Protein AF-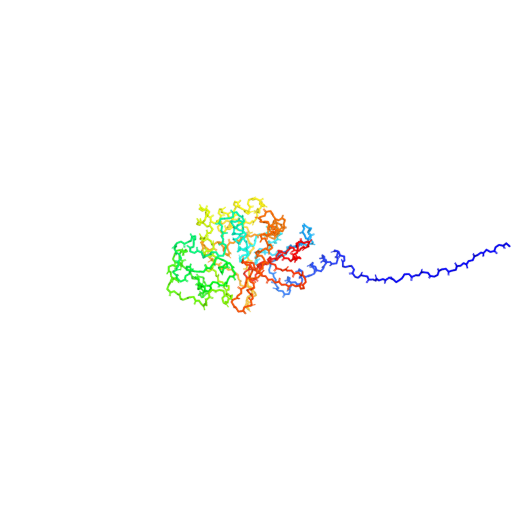A0A2A5JQJ1-F1 (afdb_monomer)

Structure (mmCIF, N/CA/C/O backbone):
data_AF-A0A2A5JQJ1-F1
#
_entry.id   AF-A0A2A5JQJ1-F1
#
loop_
_atom_site.group_PDB
_atom_site.id
_atom_site.type_symbol
_atom_site.label_atom_id
_atom_site.label_alt_id
_atom_site.label_comp_id
_atom_site.label_asym_id
_atom_site.label_entity_id
_atom_site.label_seq_id
_atom_site.pdbx_PDB_ins_code
_atom_site.Cartn_x
_atom_site.Cartn_y
_atom_site.Cartn_z
_atom_site.occupancy
_atom_site.B_iso_or_equiv
_atom_site.auth_seq_id
_atom_site.auth_comp_id
_atom_site.auth_asym_id
_atom_site.auth_atom_id
_atom_site.pdbx_PDB_model_num
ATOM 1 N N . MET A 1 1 ? 6.741 -67.280 -53.817 1.00 44.19 1 MET A N 1
ATOM 2 C CA . MET A 1 1 ? 7.723 -66.532 -52.997 1.00 44.19 1 MET A CA 1
ATOM 3 C C . MET A 1 1 ? 7.466 -65.052 -53.250 1.00 44.19 1 MET A C 1
ATOM 5 O O . MET A 1 1 ? 7.176 -64.741 -54.395 1.00 44.19 1 MET A O 1
ATOM 9 N N . VAL A 1 2 ? 7.574 -64.194 -52.223 1.00 33.41 2 VAL A N 1
ATOM 10 C CA . VAL A 1 2 ? 7.159 -62.764 -52.177 1.00 33.41 2 VAL A CA 1
ATOM 11 C C . VAL A 1 2 ? 5.648 -62.571 -51.966 1.00 33.41 2 VAL A C 1
ATOM 13 O O . VAL A 1 2 ? 4.861 -63.184 -52.669 1.00 33.41 2 VAL A O 1
ATOM 16 N N . ARG A 1 3 ? 5.138 -61.687 -51.104 1.00 37.34 3 ARG A N 1
ATOM 17 C CA . ARG A 1 3 ? 5.458 -61.184 -49.750 1.00 37.34 3 ARG A CA 1
ATOM 18 C C . ARG A 1 3 ? 4.270 -60.261 -49.414 1.00 37.34 3 ARG A C 1
ATOM 20 O O . ARG A 1 3 ? 3.803 -59.524 -50.274 1.00 37.34 3 ARG A O 1
ATOM 27 N N . THR A 1 4 ? 3.796 -60.342 -48.180 1.00 41.41 4 THR A N 1
ATOM 28 C CA . THR A 1 4 ? 2.762 -59.527 -47.527 1.00 41.41 4 THR A CA 1
ATOM 29 C C . THR A 1 4 ? 2.941 -58.017 -47.733 1.00 41.41 4 THR A C 1
ATOM 31 O O . THR A 1 4 ? 4.058 -57.523 -47.591 1.00 41.41 4 THR A O 1
ATOM 34 N N . LEU A 1 5 ? 1.845 -57.270 -47.922 1.00 32.34 5 LEU A N 1
ATOM 35 C CA . LEU A 1 5 ? 1.772 -55.869 -47.492 1.00 32.34 5 LEU A CA 1
ATOM 36 C C . LEU A 1 5 ? 0.344 -55.517 -47.041 1.00 32.34 5 LEU A C 1
ATOM 38 O O . LEU A 1 5 ? -0.556 -55.310 -47.850 1.00 32.34 5 LEU A O 1
ATOM 42 N N . VAL A 1 6 ? 0.154 -55.486 -45.723 1.00 38.88 6 VAL A N 1
ATOM 43 C CA . VAL A 1 6 ? -0.994 -54.871 -45.049 1.00 38.88 6 VAL A CA 1
ATOM 44 C C . VAL A 1 6 ? -0.662 -53.389 -44.906 1.00 38.88 6 VAL A C 1
ATOM 46 O O . VAL A 1 6 ? 0.334 -53.049 -44.271 1.00 38.88 6 VAL A O 1
ATOM 49 N N . ILE A 1 7 ? -1.464 -52.510 -45.505 1.00 37.16 7 ILE A N 1
ATOM 50 C CA . ILE A 1 7 ? -1.344 -51.062 -45.308 1.00 37.16 7 ILE A CA 1
ATOM 51 C C . ILE A 1 7 ? -2.261 -50.683 -44.145 1.00 37.16 7 ILE A C 1
ATOM 53 O O . ILE A 1 7 ? -3.481 -50.633 -44.286 1.00 37.16 7 ILE A O 1
ATOM 57 N N . LEU A 1 8 ? -1.652 -50.447 -42.984 1.00 36.47 8 LEU A N 1
ATOM 58 C CA . LEU A 1 8 ? -2.283 -49.806 -41.838 1.00 36.47 8 LEU A CA 1
ATOM 59 C C . LEU A 1 8 ? -2.238 -48.290 -42.083 1.00 36.47 8 LEU A C 1
ATOM 61 O O . LEU A 1 8 ? -1.164 -47.691 -42.062 1.00 36.47 8 LEU A O 1
ATOM 65 N N . VAL A 1 9 ? -3.386 -47.666 -42.346 1.00 38.75 9 VAL A N 1
ATOM 66 C CA . VAL A 1 9 ? -3.496 -46.203 -42.390 1.00 38.75 9 VAL A CA 1
ATOM 67 C C . VAL A 1 9 ? -3.786 -45.722 -40.974 1.00 38.75 9 VAL A C 1
ATOM 69 O O . VAL A 1 9 ? -4.908 -45.822 -40.490 1.00 38.75 9 VAL A O 1
ATOM 72 N N . ALA A 1 10 ? -2.760 -45.207 -40.308 1.00 43.16 10 ALA A N 1
ATOM 73 C CA . ALA A 1 10 ? -2.901 -44.384 -39.120 1.00 43.16 10 ALA A CA 1
ATOM 74 C C . ALA A 1 10 ? -2.257 -43.037 -39.437 1.00 43.16 10 ALA A C 1
ATOM 76 O O . ALA A 1 10 ? -1.041 -42.968 -39.587 1.00 43.16 10 ALA A O 1
ATOM 77 N N . TYR A 1 11 ? -3.055 -41.975 -39.551 1.00 40.56 11 TYR A N 1
ATOM 78 C CA . TYR A 1 11 ? -2.526 -40.622 -39.428 1.00 40.56 11 TYR A CA 1
ATOM 79 C C . TYR A 1 11 ? -3.402 -39.784 -38.505 1.00 40.56 11 TYR A C 1
ATOM 81 O O . TYR A 1 11 ? -4.580 -39.537 -38.750 1.00 40.56 11 TYR A O 1
ATOM 89 N N . LEU A 1 12 ? -2.739 -39.438 -37.405 1.00 41.56 12 LEU A N 1
ATOM 90 C CA . LEU A 1 12 ? -3.099 -38.585 -36.292 1.00 41.56 12 LEU A CA 1
ATOM 91 C C . LEU A 1 12 ? -3.881 -37.322 -36.681 1.00 41.56 12 LEU A C 1
ATOM 93 O O . LEU A 1 12 ? -3.451 -36.532 -37.520 1.00 41.56 12 LEU A O 1
ATOM 97 N N . LEU A 1 13 ? -4.951 -37.073 -35.926 1.00 44.59 13 LEU A N 1
ATOM 98 C CA . LEU A 1 13 ? -5.496 -35.741 -35.687 1.00 44.59 13 LEU A CA 1
ATOM 99 C C . LEU A 1 13 ? -4.449 -34.906 -34.930 1.00 44.59 13 LEU A C 1
ATOM 101 O O . LEU A 1 13 ? -4.237 -35.098 -33.734 1.00 44.59 13 LEU A O 1
ATOM 105 N N . LEU A 1 14 ? -3.793 -33.976 -35.624 1.00 44.28 14 LEU A N 1
ATOM 106 C CA . LEU A 1 14 ? -3.054 -32.886 -34.989 1.00 44.28 14 LEU A CA 1
ATOM 107 C C . LEU A 1 14 ? -4.069 -31.908 -34.393 1.00 44.28 14 LEU A C 1
ATOM 109 O O . LEU A 1 14 ? -4.599 -31.037 -35.080 1.00 44.28 14 LEU A O 1
ATOM 113 N N . ILE A 1 15 ? -4.345 -32.061 -33.100 1.00 51.59 15 ILE A N 1
ATOM 114 C CA . ILE A 1 15 ? -4.965 -31.005 -32.306 1.00 51.59 15 ILE A CA 1
ATOM 115 C C . ILE A 1 15 ? -3.884 -29.936 -32.132 1.00 51.59 15 ILE A C 1
ATOM 117 O O . ILE A 1 15 ? -2.972 -30.089 -31.321 1.00 51.59 15 ILE A O 1
ATOM 121 N N . ALA A 1 16 ? -3.950 -28.875 -32.934 1.00 47.56 16 ALA A N 1
ATOM 122 C CA . ALA A 1 16 ? -3.161 -27.671 -32.719 1.00 47.56 16 ALA A CA 1
ATOM 123 C C . ALA A 1 16 ? -3.669 -26.988 -31.440 1.00 47.56 16 ALA A C 1
ATOM 125 O O . ALA A 1 16 ? -4.536 -26.119 -31.477 1.00 47.56 16 ALA A O 1
ATOM 126 N N . GLY A 1 17 ? -3.169 -27.433 -30.288 1.00 46.28 17 GLY A N 1
ATOM 127 C CA . GLY A 1 17 ? -3.293 -26.675 -29.055 1.00 46.28 17 GLY A CA 1
ATOM 128 C C . GLY A 1 17 ? -2.498 -25.384 -29.216 1.00 46.28 17 GLY A C 1
ATOM 129 O O . GLY A 1 17 ? -1.294 -25.432 -29.457 1.00 46.28 17 GLY A O 1
ATOM 130 N N . CYS A 1 18 ? -3.161 -24.234 -29.110 1.00 45.34 18 CYS A N 1
ATOM 131 C CA . CYS A 1 18 ? -2.488 -22.950 -28.956 1.00 45.34 18 CYS A CA 1
ATOM 132 C C . CYS A 1 18 ? -1.755 -22.938 -27.608 1.00 45.34 18 CYS A C 1
ATOM 134 O O . CYS A 1 18 ? -2.287 -22.482 -26.600 1.00 45.34 18 CYS A O 1
ATOM 136 N N . SER A 1 19 ? -0.536 -23.466 -27.575 1.00 47.16 19 SER A N 1
ATOM 137 C CA . SER A 1 19 ? 0.410 -23.207 -26.500 1.00 47.16 19 SER A CA 1
ATOM 138 C C . SER A 1 19 ? 1.022 -21.830 -26.743 1.00 47.16 19 SER A C 1
ATOM 140 O O . SER A 1 19 ? 1.863 -21.645 -27.621 1.00 47.16 19 SER A O 1
ATOM 142 N N . TYR A 1 20 ? 0.572 -20.830 -25.985 1.00 53.97 20 TYR A N 1
ATOM 143 C CA . TYR A 1 20 ? 1.266 -19.547 -25.918 1.00 53.97 20 TYR A CA 1
ATOM 144 C C . TYR A 1 20 ? 2.667 -19.801 -25.357 1.00 53.97 20 TYR A C 1
ATOM 146 O O . TYR A 1 20 ? 2.811 -20.248 -24.221 1.00 53.97 20 TYR A O 1
ATOM 154 N N . THR A 1 21 ? 3.702 -19.576 -26.162 1.00 60.44 21 THR A N 1
ATOM 155 C CA . THR A 1 21 ? 5.087 -19.704 -25.703 1.00 60.44 21 THR A CA 1
ATOM 156 C C . THR A 1 21 ? 5.470 -18.476 -24.872 1.00 60.44 21 THR A C 1
ATOM 158 O O . THR A 1 21 ? 4.971 -17.376 -25.096 1.00 60.44 21 THR A O 1
ATOM 161 N N . GLU A 1 22 ? 6.381 -18.631 -23.913 1.00 62.62 22 GLU A N 1
ATOM 162 C CA . GLU A 1 22 ? 6.883 -17.531 -23.068 1.00 62.62 22 GLU A CA 1
ATOM 163 C C . GLU A 1 22 ? 7.446 -16.356 -23.900 1.00 62.62 22 GLU A C 1
ATOM 165 O O . GLU A 1 22 ? 7.281 -15.183 -23.557 1.00 62.62 22 GLU A O 1
ATOM 170 N N . THR A 1 23 ? 8.018 -16.669 -25.071 1.00 66.56 23 THR A N 1
ATOM 171 C CA . THR A 1 23 ? 8.487 -15.701 -26.074 1.00 66.56 23 THR A CA 1
ATOM 172 C C . THR A 1 23 ? 7.366 -14.800 -26.610 1.00 66.56 23 THR A C 1
ATOM 174 O O . THR A 1 23 ? 7.603 -13.616 -26.866 1.00 66.56 23 THR A O 1
ATOM 177 N N . ASP A 1 24 ? 6.142 -15.316 -26.748 1.00 85.56 24 ASP A N 1
ATOM 178 C CA . ASP A 1 24 ? 4.976 -14.526 -27.156 1.00 85.56 24 ASP A CA 1
ATOM 179 C C . ASP A 1 24 ? 4.544 -13.544 -26.054 1.00 85.56 24 ASP A C 1
ATOM 181 O O . ASP A 1 24 ? 4.334 -12.358 -26.321 1.00 85.56 24 ASP A O 1
ATOM 185 N N . LEU A 1 25 ? 4.485 -13.990 -24.793 1.00 90.31 25 LEU A N 1
ATOM 186 C CA . LEU A 1 25 ? 4.073 -13.130 -23.678 1.00 90.31 25 LEU A CA 1
ATOM 187 C C . LEU A 1 25 ? 5.062 -11.982 -23.434 1.00 90.31 25 LEU A C 1
ATOM 189 O O . LEU A 1 25 ? 4.636 -10.831 -23.326 1.00 90.31 25 LEU A O 1
ATOM 193 N N . HIS A 1 26 ? 6.369 -12.261 -23.407 1.00 91.50 26 HIS A N 1
ATOM 194 C CA . HIS A 1 26 ? 7.391 -11.215 -23.282 1.00 91.50 26 HIS A CA 1
ATOM 195 C C . HIS A 1 26 ? 7.257 -10.160 -24.391 1.00 91.50 26 HIS A C 1
ATOM 197 O O . HIS A 1 26 ? 7.318 -8.954 -24.133 1.00 91.50 26 HIS A O 1
ATOM 203 N N . THR A 1 27 ? 7.034 -10.608 -25.630 1.00 93.88 27 THR A N 1
ATOM 204 C CA . THR A 1 27 ? 6.872 -9.723 -26.790 1.00 93.88 27 THR A CA 1
ATOM 205 C C . THR A 1 27 ? 5.638 -8.831 -26.640 1.00 93.88 27 THR A C 1
ATOM 207 O O . THR A 1 27 ? 5.732 -7.620 -26.852 1.00 93.88 27 THR A O 1
ATOM 210 N N . ARG A 1 28 ? 4.504 -9.386 -26.193 1.00 95.06 28 ARG A N 1
ATOM 211 C CA . ARG A 1 28 ? 3.278 -8.617 -25.926 1.00 95.06 28 ARG A CA 1
ATOM 212 C C . ARG A 1 28 ? 3.450 -7.612 -24.787 1.00 95.06 28 ARG A C 1
ATOM 214 O O . ARG A 1 28 ? 3.031 -6.467 -24.936 1.00 95.06 28 ARG A O 1
ATOM 221 N N . LEU A 1 29 ? 4.117 -7.989 -23.693 1.00 96.19 29 LEU A N 1
ATOM 222 C CA . LEU A 1 29 ? 4.425 -7.075 -22.583 1.00 96.19 29 LEU A CA 1
ATOM 223 C C . LEU A 1 29 ? 5.305 -5.908 -23.044 1.00 96.19 29 LEU A C 1
ATOM 225 O O . LEU A 1 29 ? 5.011 -4.750 -22.745 1.00 96.19 29 LEU A O 1
ATOM 229 N N . LYS A 1 30 ? 6.341 -6.193 -23.841 1.00 96.75 30 LYS A N 1
ATOM 230 C CA . LYS A 1 30 ? 7.202 -5.164 -24.434 1.00 96.75 30 LYS A CA 1
ATOM 231 C C . LYS A 1 30 ? 6.421 -4.216 -25.342 1.00 96.75 30 LYS A C 1
ATOM 233 O O . LYS A 1 30 ? 6.627 -3.005 -25.268 1.00 96.75 30 LYS A O 1
ATOM 238 N N . GLN A 1 31 ? 5.535 -4.748 -26.182 1.00 96.88 31 GLN A N 1
ATOM 239 C CA . GLN A 1 31 ? 4.704 -3.933 -27.061 1.00 96.88 31 GLN A CA 1
ATOM 240 C C . GLN A 1 31 ? 3.757 -3.039 -26.248 1.00 96.88 31 GLN A C 1
ATOM 242 O O . GLN A 1 31 ? 3.743 -1.829 -26.459 1.00 96.88 31 GLN A O 1
ATOM 247 N N . GLN A 1 32 ? 3.071 -3.593 -25.243 1.00 96.62 32 GLN A N 1
ATOM 248 C CA . GLN A 1 32 ? 2.188 -2.829 -24.359 1.00 96.62 32 GLN A CA 1
ATOM 249 C C . GLN A 1 32 ? 2.936 -1.722 -23.604 1.00 96.62 32 GLN A C 1
ATOM 251 O O . GLN A 1 32 ? 2.428 -0.609 -23.488 1.00 96.62 32 GLN A O 1
ATOM 256 N N . PHE A 1 33 ? 4.152 -1.996 -23.122 1.00 97.56 33 PHE A N 1
ATOM 257 C CA . PHE A 1 33 ? 5.010 -0.998 -22.482 1.00 97.56 33 PHE A CA 1
ATOM 258 C C . PHE A 1 33 ? 5.315 0.175 -23.426 1.00 97.56 33 PHE A C 1
ATOM 260 O O . PHE A 1 33 ? 5.212 1.336 -23.031 1.00 97.56 33 PHE A O 1
ATOM 267 N N . ILE A 1 34 ? 5.660 -0.107 -24.687 1.00 97.50 34 ILE A N 1
ATOM 268 C CA . ILE A 1 34 ? 5.928 0.928 -25.699 1.00 97.50 34 ILE A CA 1
ATOM 269 C C . ILE A 1 34 ? 4.651 1.703 -26.045 1.00 97.50 34 ILE A C 1
ATOM 271 O O . ILE A 1 34 ? 4.701 2.929 -26.167 1.00 97.50 34 ILE A O 1
ATOM 275 N N . ASP A 1 35 ? 3.531 1.003 -26.200 1.00 96.88 35 ASP A N 1
ATOM 276 C CA . ASP A 1 35 ? 2.256 1.596 -26.591 1.00 96.88 35 ASP A CA 1
ATOM 277 C C . ASP A 1 35 ? 1.687 2.484 -25.491 1.00 96.88 35 ASP A C 1
ATOM 279 O O . ASP A 1 35 ? 1.242 3.585 -25.793 1.00 96.88 35 ASP A O 1
ATOM 283 N N . ASN A 1 36 ? 1.759 2.069 -24.224 1.00 94.69 36 ASN A N 1
ATOM 284 C CA . ASN A 1 36 ? 1.315 2.886 -23.094 1.00 94.69 36 ASN A CA 1
ATOM 285 C C . ASN A 1 36 ? 2.146 4.162 -22.956 1.00 94.69 36 ASN A C 1
ATOM 287 O O . ASN A 1 36 ? 1.565 5.233 -22.801 1.00 94.69 36 ASN A O 1
ATOM 291 N N . PHE A 1 37 ? 3.474 4.065 -23.101 1.00 94.19 37 PHE A N 1
ATOM 292 C CA . PHE A 1 37 ? 4.360 5.233 -23.068 1.00 94.19 37 PHE A CA 1
ATOM 293 C C . PHE A 1 37 ? 3.934 6.304 -24.073 1.00 94.19 37 PHE A C 1
ATOM 295 O O . PHE A 1 37 ? 3.938 7.488 -23.763 1.00 94.19 37 PHE A O 1
ATOM 302 N N . LYS A 1 38 ? 3.571 5.878 -25.291 1.00 94.44 38 LYS A N 1
ATOM 303 C CA . LYS A 1 38 ? 3.146 6.778 -26.368 1.00 94.44 38 LYS A CA 1
ATOM 304 C C . LYS A 1 38 ? 1.707 7.251 -26.184 1.00 94.44 38 LYS A C 1
ATOM 306 O O . LYS A 1 38 ? 1.448 8.439 -26.283 1.00 94.44 38 LYS A O 1
ATOM 311 N N . ARG A 1 39 ? 0.777 6.323 -25.935 1.00 93.00 39 ARG A N 1
ATOM 312 C CA . ARG A 1 39 ? -0.668 6.586 -25.848 1.00 93.00 39 AR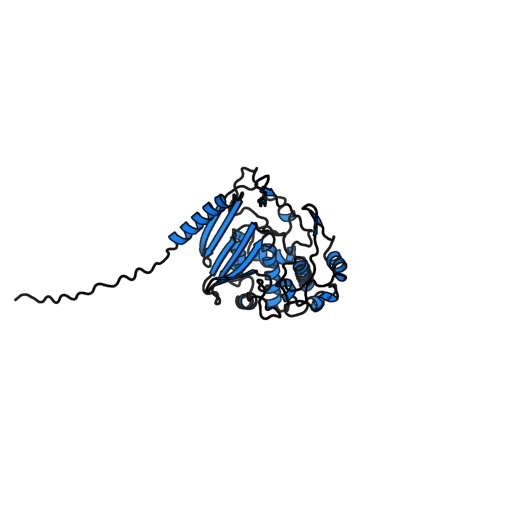G A CA 1
ATOM 313 C C . ARG A 1 39 ? -1.009 7.550 -24.720 1.00 93.00 39 ARG A C 1
ATOM 315 O O . ARG A 1 39 ? -1.919 8.351 -24.879 1.00 93.00 39 ARG A O 1
ATOM 322 N N . HIS A 1 40 ? -0.320 7.423 -23.591 1.00 90.31 40 HIS A N 1
ATOM 323 C CA . HIS A 1 40 ? -0.566 8.227 -22.398 1.00 90.31 40 HIS A CA 1
ATOM 324 C C . HIS A 1 40 ? 0.495 9.308 -22.188 1.00 90.31 40 HIS A C 1
ATOM 326 O O . HIS A 1 40 ? 0.499 9.925 -21.130 1.00 90.31 40 HIS A O 1
ATOM 332 N N . GLU A 1 41 ? 1.387 9.504 -23.169 1.00 91.00 41 GLU A N 1
ATOM 333 C CA . GLU A 1 41 ? 2.457 10.507 -23.128 1.00 91.00 41 GLU A CA 1
ATOM 334 C C . GLU A 1 41 ? 3.220 10.472 -21.795 1.00 91.00 41 GLU A C 1
ATOM 336 O O . GLU A 1 41 ? 3.403 11.473 -21.123 1.00 91.00 41 GLU A O 1
ATOM 341 N N . ILE A 1 42 ? 3.618 9.283 -21.343 1.00 92.38 42 ILE A N 1
ATOM 342 C CA . ILE A 1 42 ? 4.163 9.120 -19.991 1.00 92.38 42 ILE A CA 1
ATOM 343 C C . ILE A 1 42 ? 5.595 9.686 -19.955 1.00 92.38 42 ILE A C 1
ATOM 345 O O . ILE A 1 42 ? 6.437 9.190 -20.704 1.00 92.38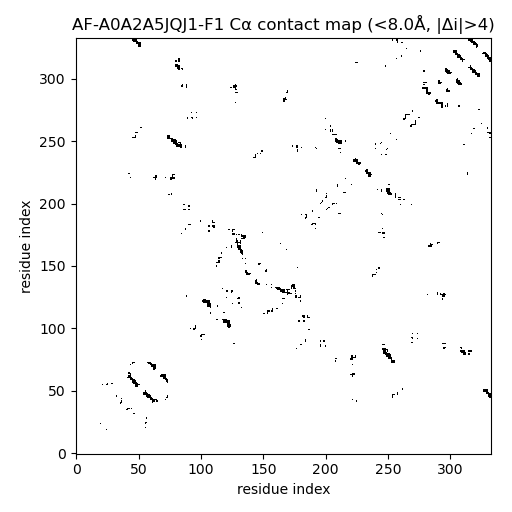 42 ILE A O 1
ATOM 349 N N . PRO A 1 43 ? 5.938 10.653 -19.075 1.00 93.06 43 PRO A N 1
ATOM 350 C CA . PRO A 1 43 ? 7.302 11.192 -19.000 1.00 93.06 43 PRO A CA 1
ATOM 351 C C . PRO A 1 43 ? 8.330 10.156 -18.548 1.00 93.06 43 PRO A C 1
ATOM 353 O O . PRO A 1 43 ? 9.480 10.173 -18.989 1.00 93.06 43 PRO A O 1
ATOM 356 N N . ALA A 1 44 ? 7.905 9.260 -17.655 1.00 95.50 44 ALA A N 1
ATOM 357 C CA . ALA A 1 44 ? 8.717 8.227 -17.037 1.00 95.50 44 ALA A CA 1
ATOM 358 C C . ALA A 1 44 ? 7.852 7.043 -16.598 1.00 95.50 44 ALA A C 1
ATOM 360 O O . ALA A 1 44 ? 6.866 7.227 -15.891 1.00 95.50 44 ALA A O 1
ATOM 361 N N . GLN A 1 45 ? 8.237 5.828 -16.985 1.00 97.12 45 GLN A N 1
ATOM 362 C CA . GLN A 1 45 ? 7.617 4.590 -16.507 1.00 97.12 45 GLN A CA 1
ATOM 363 C C . GLN A 1 45 ? 8.683 3.530 -16.236 1.00 97.12 45 GLN A C 1
ATOM 365 O O . GLN A 1 45 ? 9.653 3.398 -16.992 1.00 97.12 45 GLN A O 1
ATOM 370 N N . ALA A 1 46 ? 8.468 2.721 -15.209 1.00 98.25 46 ALA A N 1
ATOM 371 C CA . ALA A 1 46 ? 9.212 1.496 -14.972 1.00 98.25 46 ALA A CA 1
ATOM 372 C C . ALA A 1 46 ? 8.203 0.371 -14.761 1.00 98.25 46 ALA A C 1
ATOM 374 O O . ALA A 1 46 ? 7.231 0.546 -14.049 1.00 98.25 46 ALA A O 1
ATOM 375 N N . VAL A 1 47 ? 8.406 -0.777 -15.398 1.00 98.56 47 VAL A N 1
ATOM 376 C CA . VAL A 1 47 ? 7.503 -1.924 -15.273 1.00 98.56 47 VAL A CA 1
ATOM 377 C C . VAL A 1 47 ? 8.330 -3.164 -15.013 1.00 98.56 47 VAL A C 1
ATOM 379 O O . VAL A 1 47 ? 9.312 -3.402 -15.718 1.00 98.56 47 VAL A O 1
ATOM 382 N N . LEU A 1 48 ? 7.913 -3.966 -14.038 1.00 98.69 48 LEU A N 1
ATOM 383 C CA . LEU A 1 48 ? 8.459 -5.283 -13.746 1.00 98.69 48 LEU A CA 1
ATOM 384 C C . LEU A 1 48 ? 7.310 -6.281 -13.568 1.00 98.69 48 LEU A C 1
ATOM 386 O O . LEU A 1 48 ? 6.389 -6.054 -12.784 1.00 98.69 48 LEU A O 1
ATOM 390 N N . VAL A 1 49 ? 7.373 -7.386 -14.309 1.00 98.62 49 VAL A N 1
ATOM 391 C CA . VAL A 1 49 ? 6.417 -8.494 -14.251 1.00 98.62 49 VAL A CA 1
ATOM 392 C C . VAL A 1 49 ? 7.162 -9.794 -13.976 1.00 98.62 49 VAL A C 1
ATOM 394 O O . VAL A 1 49 ? 8.091 -10.151 -14.708 1.00 98.62 49 VAL A O 1
ATOM 397 N N . LYS A 1 50 ? 6.725 -10.520 -12.948 1.00 98.31 50 LYS A N 1
ATOM 398 C CA . LYS A 1 50 ? 7.137 -11.901 -12.685 1.00 98.31 50 LYS A CA 1
ATOM 399 C C . LYS A 1 50 ? 5.965 -12.859 -12.850 1.00 98.31 50 LYS A C 1
ATOM 401 O O . LYS A 1 50 ? 4.827 -12.502 -12.552 1.00 98.31 50 LYS A O 1
ATOM 406 N N . HIS A 1 51 ? 6.274 -14.077 -13.270 1.00 97.56 51 HIS A N 1
ATOM 407 C CA . HIS A 1 51 ? 5.421 -15.250 -13.110 1.00 97.56 51 HIS A CA 1
ATOM 408 C C . HIS A 1 51 ? 6.083 -16.138 -12.072 1.00 97.56 51 HIS A C 1
ATOM 410 O O . HIS A 1 51 ? 7.238 -16.534 -12.229 1.00 97.56 51 HIS A O 1
ATOM 416 N N . GLN A 1 52 ? 5.387 -16.346 -10.963 1.00 96.44 52 GLN A N 1
ATOM 417 C CA . GLN A 1 52 ? 5.970 -16.849 -9.733 1.00 96.44 52 GLN A CA 1
ATOM 418 C C . GLN A 1 52 ? 7.219 -16.028 -9.351 1.00 96.44 52 GLN A C 1
ATOM 420 O O . GLN A 1 52 ? 7.145 -14.806 -9.195 1.00 96.44 52 GLN A O 1
ATOM 425 N N . GLN A 1 53 ? 8.383 -16.672 -9.279 1.00 96.38 53 GLN A N 1
ATOM 426 C CA . GLN A 1 53 ? 9.664 -16.014 -9.014 1.00 96.38 53 GLN A CA 1
ATOM 427 C C . GLN A 1 53 ? 10.470 -15.699 -10.282 1.00 96.38 53 GLN A C 1
ATOM 429 O O . GLN A 1 53 ? 11.491 -15.007 -10.212 1.00 96.38 53 GLN A O 1
ATOM 434 N N . THR A 1 54 ? 9.998 -16.146 -11.445 1.00 97.19 54 THR A N 1
ATOM 435 C CA . THR A 1 54 ? 10.671 -15.980 -12.733 1.00 97.19 54 THR A CA 1
ATOM 436 C C . THR A 1 54 ? 10.362 -14.611 -13.323 1.00 97.19 54 THR A C 1
ATOM 438 O O . THR A 1 54 ? 9.205 -14.207 -13.452 1.00 97.19 54 THR A O 1
ATOM 441 N N . LEU A 1 55 ? 11.408 -13.873 -13.702 1.00 97.25 55 LEU A N 1
ATOM 442 C CA . LEU A 1 55 ? 11.262 -12.581 -14.364 1.00 97.25 55 LEU A CA 1
ATOM 443 C C . LEU A 1 55 ? 10.775 -12.767 -15.804 1.00 97.25 55 LEU A C 1
ATOM 445 O O . LEU A 1 55 ? 11.505 -13.303 -16.630 1.00 97.25 55 LEU A O 1
ATOM 449 N N . LEU A 1 56 ? 9.592 -12.238 -16.119 1.00 96.81 56 LEU A N 1
ATOM 450 C CA . LEU A 1 56 ? 9.054 -12.247 -17.481 1.00 96.81 56 LEU A CA 1
ATOM 451 C C . LEU A 1 56 ? 9.394 -10.973 -18.252 1.00 96.81 56 LEU A C 1
ATOM 453 O O . LEU A 1 56 ? 9.665 -11.008 -19.453 1.00 96.81 56 LEU A O 1
ATOM 457 N N . PHE A 1 57 ? 9.349 -9.822 -17.581 1.00 98.12 57 PHE A N 1
ATOM 458 C CA . PHE A 1 57 ? 9.595 -8.530 -18.209 1.00 98.12 57 PHE A CA 1
ATOM 459 C C . PHE A 1 57 ? 10.087 -7.514 -17.183 1.00 98.12 57 PHE A C 1
ATOM 461 O O . PHE A 1 57 ? 9.524 -7.406 -16.100 1.00 98.12 57 PHE A O 1
ATOM 468 N N . ALA A 1 58 ? 11.107 -6.738 -17.540 1.00 98.31 58 ALA A N 1
ATOM 469 C CA . ALA A 1 58 ? 11.494 -5.542 -16.807 1.00 98.31 58 ALA A CA 1
ATOM 470 C C . ALA A 1 58 ? 11.991 -4.483 -17.786 1.00 98.31 58 ALA A C 1
ATOM 472 O O . ALA A 1 58 ? 12.863 -4.763 -18.610 1.00 98.31 58 ALA A O 1
ATOM 473 N N . ASN A 1 59 ? 11.454 -3.269 -17.706 1.00 98.44 59 ASN A N 1
ATOM 474 C CA . ASN A 1 59 ? 11.959 -2.149 -18.491 1.00 98.44 59 ASN A CA 1
ATOM 475 C C . ASN A 1 59 ? 11.679 -0.805 -17.808 1.00 98.44 59 ASN A C 1
ATOM 477 O O . ASN A 1 59 ? 10.702 -0.669 -17.077 1.00 98.44 59 ASN A O 1
ATOM 481 N N . ALA A 1 60 ? 12.528 0.185 -18.069 1.00 98.00 60 ALA A N 1
ATOM 482 C CA . ALA A 1 60 ? 12.370 1.561 -17.619 1.00 98.00 60 ALA A CA 1
ATOM 483 C C . ALA A 1 60 ? 12.607 2.503 -18.802 1.00 98.00 60 ALA A C 1
ATOM 485 O O . ALA A 1 60 ? 13.513 2.287 -19.608 1.00 98.00 60 ALA A O 1
ATOM 486 N N . LYS A 1 61 ? 11.768 3.528 -18.941 1.00 97.44 61 LYS A N 1
ATOM 487 C CA . LYS A 1 61 ? 11.848 4.479 -20.050 1.00 97.44 61 LYS A CA 1
ATOM 488 C C . LYS A 1 61 ? 11.378 5.857 -19.619 1.00 97.44 61 LYS A C 1
ATOM 490 O O . LYS A 1 61 ? 10.366 5.969 -18.937 1.00 97.44 61 LYS A O 1
ATOM 495 N N . GLY A 1 62 ? 12.075 6.879 -20.103 1.00 95.88 62 GLY A N 1
ATOM 496 C CA . GLY A 1 62 ? 11.787 8.277 -19.814 1.00 95.88 62 GLY A CA 1
ATOM 497 C C . GLY A 1 62 ? 12.899 8.919 -19.001 1.00 95.88 62 GLY A C 1
ATOM 498 O O . GLY A 1 62 ? 13.998 8.364 -18.906 1.00 95.88 62 GLY A O 1
ATOM 499 N N . SER A 1 63 ? 12.611 10.068 -18.409 1.00 95.00 63 SER A N 1
ATOM 500 C CA . SER A 1 63 ? 13.581 10.869 -17.665 1.00 95.00 63 SER A CA 1
ATOM 501 C C . SER A 1 63 ? 13.087 11.237 -16.270 1.00 95.00 63 SER A C 1
ATOM 503 O O . SER A 1 63 ? 11.909 11.133 -15.954 1.00 95.00 63 SER A O 1
ATOM 505 N N . TYR A 1 64 ? 14.000 11.662 -15.397 1.00 93.06 64 TYR A N 1
ATOM 506 C CA . TYR A 1 64 ? 13.657 12.014 -14.013 1.00 93.06 64 TYR A CA 1
ATOM 507 C C . TYR A 1 64 ? 12.660 13.180 -13.886 1.00 93.06 64 TYR A C 1
ATOM 509 O O . TYR A 1 64 ? 11.995 13.301 -12.862 1.00 93.06 64 TYR A O 1
ATOM 517 N N . ALA A 1 65 ? 12.576 14.040 -14.899 1.00 91.06 65 ALA A N 1
ATOM 518 C CA . ALA A 1 65 ? 11.630 15.146 -15.014 1.00 91.06 65 ALA A CA 1
ATOM 519 C C . ALA A 1 65 ? 11.501 15.535 -16.496 1.00 91.06 65 ALA A C 1
ATOM 521 O O . ALA A 1 65 ? 12.424 15.272 -17.270 1.00 91.06 65 ALA A O 1
ATOM 522 N N . VAL A 1 66 ? 10.401 16.190 -16.881 1.00 87.88 66 VAL A N 1
ATOM 523 C CA . VAL A 1 66 ? 10.140 16.579 -18.285 1.00 87.88 66 VAL A CA 1
AT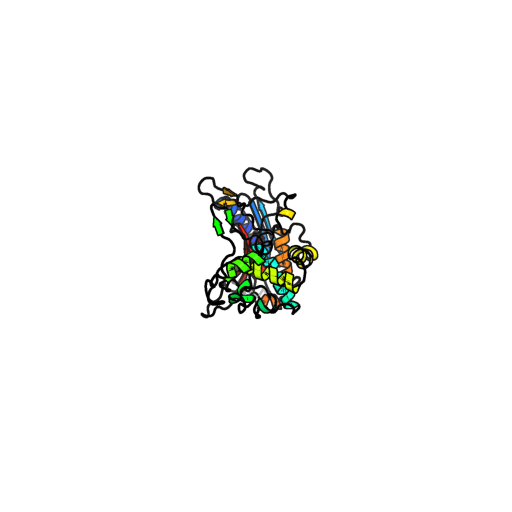OM 524 C C . VAL A 1 66 ? 11.276 17.441 -18.863 1.00 87.88 66 VAL A C 1
ATOM 526 O O . VAL A 1 66 ? 11.717 17.194 -19.981 1.00 87.88 66 VAL A O 1
ATOM 529 N N . ASP A 1 67 ? 11.836 18.358 -18.068 1.00 83.62 67 ASP A N 1
ATOM 530 C CA . ASP A 1 67 ? 12.939 19.247 -18.480 1.00 83.62 67 ASP A CA 1
ATOM 531 C C . ASP A 1 67 ? 14.341 18.681 -18.175 1.00 83.62 67 ASP A C 1
ATOM 533 O O . ASP A 1 67 ? 15.350 19.385 -18.234 1.00 83.62 67 ASP A O 1
ATOM 537 N N . ASN A 1 68 ? 14.429 17.403 -17.803 1.00 81.25 68 ASN A N 1
ATOM 538 C CA . ASN A 1 68 ? 15.674 16.743 -17.430 1.00 81.25 68 ASN A CA 1
ATOM 539 C C . ASN A 1 68 ? 16.049 15.687 -18.474 1.00 81.25 68 ASN A C 1
ATOM 541 O O . ASN A 1 68 ? 15.262 14.800 -18.781 1.00 81.25 68 ASN A O 1
ATOM 545 N N . ALA A 1 69 ? 17.280 15.740 -18.986 1.00 82.81 69 ALA A N 1
ATOM 546 C CA . ALA A 1 69 ? 17.777 14.780 -19.974 1.00 82.81 69 ALA A CA 1
ATOM 547 C C . ALA A 1 69 ? 18.277 13.452 -19.364 1.00 82.81 69 ALA A C 1
ATOM 549 O O . ALA A 1 69 ? 18.627 12.527 -20.096 1.00 82.81 69 ALA A O 1
ATOM 550 N N . ALA A 1 70 ? 18.363 13.342 -18.034 1.00 90.38 70 ALA A N 1
ATOM 551 C CA . ALA A 1 70 ? 18.821 12.127 -17.371 1.00 90.38 70 ALA A CA 1
ATOM 552 C C . ALA A 1 70 ? 17.749 11.033 -17.450 1.00 90.38 70 ALA A C 1
ATOM 554 O O . ALA A 1 70 ? 16.676 11.160 -16.856 1.00 90.38 70 ALA A O 1
ATOM 555 N N . ASN A 1 71 ? 18.075 9.946 -18.149 1.00 95.19 71 ASN A N 1
ATOM 556 C CA . ASN A 1 71 ? 17.198 8.789 -18.278 1.00 95.19 71 ASN A CA 1
ATOM 557 C C . ASN A 1 71 ? 17.034 8.056 -16.943 1.00 95.19 71 ASN A C 1
ATOM 559 O O . ASN A 1 71 ? 17.988 7.924 -16.170 1.00 95.19 71 ASN A O 1
ATOM 563 N N . ILE A 1 72 ? 15.831 7.542 -16.705 1.00 96.69 72 ILE A N 1
ATOM 564 C CA . ILE A 1 72 ? 15.568 6.646 -15.579 1.00 96.69 72 ILE A CA 1
ATOM 565 C C . ILE A 1 72 ? 16.089 5.231 -15.861 1.00 96.69 72 ILE A C 1
ATOM 567 O O . ILE A 1 72 ? 16.304 4.828 -17.004 1.00 96.69 72 ILE A O 1
ATOM 571 N N . GLN A 1 73 ? 16.249 4.460 -14.795 1.00 96.19 73 GLN A N 1
ATOM 572 C CA . GLN A 1 73 ? 16.620 3.049 -14.786 1.00 96.19 73 GLN A CA 1
ATOM 573 C C . GLN A 1 73 ? 15.660 2.274 -13.874 1.00 96.19 73 GLN A C 1
ATOM 575 O O . GLN A 1 73 ? 14.890 2.869 -13.125 1.00 96.19 73 GLN A O 1
ATOM 580 N N . LEU A 1 74 ? 15.710 0.939 -13.901 1.00 97.12 74 LEU A N 1
ATOM 581 C CA . LEU A 1 74 ? 14.863 0.102 -13.034 1.00 97.12 74 LEU A CA 1
ATOM 582 C C . LEU A 1 74 ? 15.075 0.369 -11.537 1.00 97.12 74 LEU A C 1
ATOM 584 O O . LEU A 1 74 ? 14.162 0.143 -10.748 1.00 97.12 74 LEU A O 1
ATOM 588 N N . SER A 1 75 ? 16.261 0.856 -11.161 1.00 95.44 75 SER A N 1
ATOM 589 C CA . SER A 1 75 ? 16.587 1.228 -9.787 1.00 95.44 75 SER A CA 1
ATOM 590 C C . SER A 1 75 ? 16.186 2.661 -9.415 1.00 95.44 75 SER A C 1
ATOM 592 O O . SER A 1 75 ? 16.306 3.035 -8.248 1.00 95.44 75 SER A O 1
ATOM 594 N N . SER A 1 76 ? 15.710 3.473 -10.370 1.00 95.94 76 SER A N 1
ATOM 595 C CA . SER A 1 76 ? 15.246 4.838 -10.107 1.00 95.94 76 SER A CA 1
ATOM 596 C C . SER A 1 76 ? 14.065 4.831 -9.140 1.00 95.94 76 SER A C 1
ATOM 598 O O . SER A 1 76 ? 13.151 4.022 -9.273 1.00 95.94 76 SER A O 1
ATOM 600 N N . VAL A 1 77 ? 14.100 5.743 -8.171 1.00 96.00 77 VAL A N 1
ATOM 601 C CA . VAL A 1 77 ? 13.114 5.829 -7.091 1.00 96.00 77 VAL A CA 1
ATOM 602 C C . VAL A 1 77 ? 11.943 6.714 -7.510 1.00 96.00 77 VAL A C 1
ATOM 604 O O . VAL A 1 77 ? 12.146 7.837 -7.968 1.00 96.00 77 VAL A O 1
ATOM 607 N N . PHE A 1 78 ? 10.728 6.220 -7.307 1.00 96.06 78 PHE A N 1
ATOM 608 C CA . PHE A 1 78 ? 9.464 6.904 -7.552 1.00 96.06 78 PHE A CA 1
ATOM 609 C C . PHE A 1 78 ? 8.728 7.124 -6.224 1.00 96.06 78 PHE A C 1
ATOM 611 O O . PHE A 1 78 ? 8.819 6.266 -5.339 1.00 96.06 78 PHE A O 1
ATOM 618 N N . PRO A 1 79 ? 7.960 8.216 -6.068 1.00 94.94 79 PRO A N 1
ATOM 619 C CA . PRO A 1 79 ? 6.913 8.252 -5.052 1.00 94.94 79 PRO A CA 1
ATOM 620 C C . PRO A 1 79 ? 5.884 7.158 -5.360 1.00 94.94 79 PRO A C 1
ATOM 622 O O . PRO A 1 79 ? 5.382 7.069 -6.481 1.00 94.94 79 PRO A O 1
ATOM 625 N N . ILE A 1 80 ? 5.563 6.317 -4.374 1.00 96.50 80 ILE A N 1
ATOM 626 C CA . ILE A 1 80 ? 4.614 5.205 -4.566 1.00 96.50 80 ILE A CA 1
ATOM 627 C C . ILE A 1 80 ? 3.223 5.499 -3.994 1.00 96.50 80 ILE A C 1
ATOM 629 O O . ILE A 1 80 ? 2.304 4.695 -4.161 1.00 96.50 80 ILE A O 1
ATOM 633 N N . PHE A 1 81 ? 3.042 6.674 -3.383 1.00 95.69 81 PHE A N 1
ATOM 634 C CA . PHE A 1 81 ? 1.759 7.178 -2.895 1.00 95.69 81 PHE A CA 1
ATOM 635 C C . PHE A 1 81 ? 1.008 6.119 -2.075 1.00 95.69 81 PHE A C 1
ATOM 637 O O . PHE A 1 81 ? 1.555 5.536 -1.154 1.00 95.69 81 PHE A O 1
ATOM 644 N N . SER A 1 82 ? -0.251 5.824 -2.397 1.00 97.31 82 SER A N 1
ATOM 645 C CA . SER A 1 82 ? -1.070 4.900 -1.608 1.00 97.31 82 SER A CA 1
ATOM 646 C C . SER A 1 82 ? -0.614 3.438 -1.606 1.00 97.31 82 SER A C 1
ATOM 648 O O . SER A 1 82 ? -1.079 2.691 -0.751 1.00 97.31 82 SER A O 1
ATOM 650 N N . ILE A 1 83 ? 0.363 3.042 -2.430 1.00 98.50 83 ILE A N 1
ATOM 651 C CA . ILE A 1 83 ? 1.031 1.738 -2.273 1.00 98.50 83 ILE A CA 1
ATOM 652 C C . ILE A 1 83 ? 1.709 1.631 -0.894 1.00 98.50 83 ILE A C 1
ATOM 654 O O . ILE A 1 83 ? 1.794 0.534 -0.348 1.00 98.50 83 ILE A O 1
ATOM 658 N N . THR A 1 84 ? 2.091 2.755 -0.270 1.00 98.38 84 THR A N 1
ATOM 659 C CA . THR A 1 84 ? 2.529 2.837 1.137 1.00 98.38 84 THR A CA 1
ATOM 660 C C . THR A 1 84 ? 1.633 2.034 2.083 1.00 98.38 84 THR A C 1
ATOM 662 O O . THR A 1 84 ? 2.131 1.352 2.977 1.00 98.38 84 THR A O 1
ATOM 665 N N . LYS A 1 85 ? 0.312 2.050 1.861 1.00 98.69 85 LYS A N 1
ATOM 666 C CA . LYS A 1 85 ? -0.662 1.340 2.699 1.00 98.69 85 LYS A CA 1
ATOM 667 C C . LYS A 1 85 ? -0.413 -0.157 2.759 1.00 98.69 85 LYS A C 1
ATOM 669 O O . LYS A 1 85 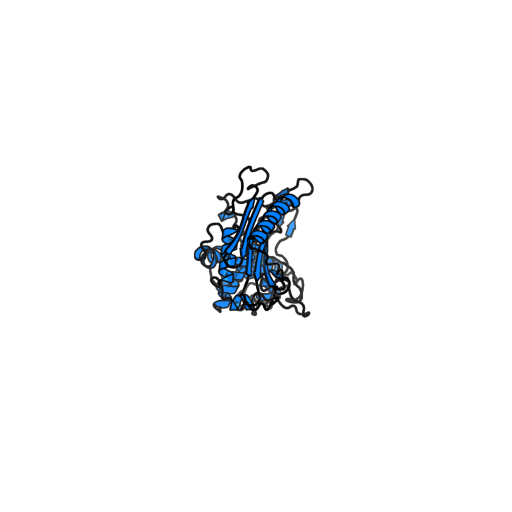? -0.671 -0.755 3.793 1.00 98.69 85 LYS A O 1
ATOM 674 N N . LEU A 1 86 ? 0.123 -0.757 1.698 1.00 98.62 86 LEU A N 1
ATOM 675 C CA . LEU A 1 86 ? 0.406 -2.189 1.680 1.00 98.62 86 LEU A CA 1
ATOM 676 C C . LEU A 1 86 ? 1.485 -2.570 2.692 1.00 98.62 86 LEU A C 1
ATOM 678 O O . LEU A 1 86 ? 1.363 -3.604 3.334 1.00 98.62 86 LEU A O 1
ATOM 682 N N . PHE A 1 87 ? 2.484 -1.713 2.910 1.00 98.81 87 PHE A N 1
ATOM 683 C CA . PHE A 1 87 ? 3.479 -1.922 3.964 1.00 98.81 87 PHE A CA 1
ATOM 684 C C . PHE A 1 87 ? 2.834 -1.827 5.351 1.00 98.81 87 PHE A C 1
ATOM 686 O O . PHE A 1 87 ? 3.052 -2.697 6.192 1.00 98.81 87 PHE A O 1
ATOM 693 N N . THR A 1 88 ? 1.975 -0.826 5.569 1.00 98.75 88 THR A N 1
ATOM 694 C CA . THR A 1 88 ? 1.188 -0.682 6.807 1.00 98.75 88 THR A CA 1
ATOM 695 C C . THR A 1 88 ? 0.297 -1.898 7.061 1.00 98.75 88 THR A C 1
ATOM 697 O O . THR A 1 88 ? 0.266 -2.420 8.174 1.00 98.75 88 THR A O 1
ATOM 700 N N . ASN A 1 89 ? -0.394 -2.388 6.030 1.00 98.62 89 ASN A N 1
ATOM 701 C CA . ASN A 1 89 ? -1.257 -3.562 6.120 1.00 98.62 89 ASN A CA 1
ATOM 702 C C . ASN A 1 89 ? -0.440 -4.807 6.458 1.00 98.62 89 ASN A C 1
ATOM 704 O O . ASN A 1 89 ? -0.836 -5.556 7.342 1.00 98.62 89 ASN A O 1
ATOM 708 N N . THR A 1 90 ? 0.723 -5.000 5.830 1.00 98.75 90 THR A N 1
ATOM 709 C CA . THR A 1 90 ? 1.614 -6.125 6.141 1.00 98.75 90 THR A CA 1
ATOM 710 C C . THR A 1 90 ? 2.079 -6.101 7.597 1.00 98.75 90 THR A C 1
ATOM 712 O O . THR A 1 90 ? 2.088 -7.148 8.236 1.00 98.75 90 THR A O 1
ATOM 715 N N . LEU A 1 91 ? 2.392 -4.932 8.170 1.00 98.81 91 LEU A N 1
ATOM 716 C CA . LEU A 1 91 ? 2.716 -4.827 9.601 1.00 98.81 91 LEU A CA 1
ATOM 717 C C . LEU A 1 91 ? 1.539 -5.250 10.493 1.00 98.81 91 LEU A C 1
ATOM 719 O O . LEU A 1 91 ? 1.728 -5.950 11.485 1.00 98.81 91 LEU A O 1
ATOM 723 N N . ILE A 1 92 ? 0.316 -4.852 10.133 1.00 98.75 92 ILE A N 1
ATOM 724 C CA . ILE A 1 92 ? -0.904 -5.260 10.840 1.00 98.75 92 ILE A CA 1
ATOM 725 C C . ILE A 1 92 ? -1.135 -6.775 10.711 1.00 98.75 92 ILE A C 1
ATOM 727 O O . ILE A 1 92 ? -1.459 -7.417 11.707 1.00 98.75 92 ILE A O 1
ATOM 731 N N . MET A 1 93 ? -0.884 -7.363 9.538 1.00 98.75 93 MET A N 1
ATOM 732 C CA . MET A 1 93 ? -0.955 -8.812 9.317 1.00 98.75 93 MET A CA 1
ATOM 733 C C . MET A 1 93 ? 0.084 -9.573 10.152 1.00 98.75 93 MET A C 1
ATOM 735 O O . MET A 1 93 ? -0.264 -10.558 10.795 1.00 98.75 93 MET A O 1
ATOM 739 N N . GLN A 1 94 ? 1.331 -9.093 10.207 1.00 98.81 94 GLN A N 1
ATOM 740 C CA . GLN A 1 94 ? 2.391 -9.676 11.040 1.00 98.81 94 GLN A CA 1
ATOM 741 C C . GLN A 1 94 ? 2.010 -9.674 12.519 1.00 98.81 94 GLN A C 1
ATOM 743 O O . GLN A 1 94 ? 2.098 -10.688 13.203 1.00 98.81 94 GLN A O 1
ATOM 748 N N . LEU A 1 95 ? 1.545 -8.533 13.028 1.00 98.75 95 LEU A N 1
ATOM 749 C CA . LEU A 1 95 ? 1.137 -8.417 14.426 1.00 98.75 95 LEU A CA 1
ATOM 750 C C . LEU A 1 95 ? -0.129 -9.224 14.734 1.00 98.75 95 LEU A C 1
ATOM 752 O O . LEU A 1 95 ? -0.304 -9.666 15.869 1.00 98.75 95 LEU A O 1
ATOM 756 N N . HIS A 1 96 ? -1.002 -9.428 13.751 1.00 98.62 96 HIS A N 1
ATOM 757 C CA . HIS A 1 96 ? -2.128 -10.341 13.880 1.00 98.62 96 HIS A CA 1
ATOM 758 C C . HIS A 1 96 ? -1.682 -11.800 13.971 1.00 98.62 96 HIS A C 1
ATOM 760 O O . HIS A 1 96 ? -2.124 -12.510 14.871 1.00 98.62 96 HIS A O 1
ATOM 766 N N . GLU A 1 97 ? -0.772 -12.229 13.098 1.00 98.44 97 GLU A N 1
ATOM 767 C CA . GLU A 1 97 ? -0.187 -13.572 13.125 1.00 98.44 97 GLU A CA 1
ATOM 768 C C . GLU A 1 97 ? 0.551 -13.849 14.446 1.00 98.44 97 GLU A C 1
ATOM 770 O O . GLU A 1 97 ? 0.452 -14.936 15.009 1.00 98.44 97 GLU A O 1
ATOM 775 N N . GLU A 1 98 ? 1.206 -12.830 15.009 1.00 98.44 98 GLU A N 1
ATOM 776 C CA . GLU A 1 98 ? 1.822 -12.867 16.342 1.00 98.44 98 GLU A CA 1
ATOM 777 C C . GLU A 1 98 ? 0.802 -12.857 17.505 1.00 98.44 98 GLU A C 1
ATOM 779 O O . GLU A 1 98 ? 1.200 -12.879 18.671 1.00 98.44 98 GLU A O 1
ATOM 784 N N . GLY A 1 99 ? -0.504 -12.769 17.227 1.00 98.25 99 GLY A N 1
ATOM 785 C CA . GLY A 1 99 ? -1.569 -12.703 18.233 1.00 98.25 99 GLY A CA 1
ATOM 786 C C . GLY A 1 99 ? -1.645 -11.377 19.001 1.00 98.25 99 GLY A C 1
ATOM 787 O O . GLY A 1 99 ? -2.318 -11.295 20.028 1.00 98.25 99 GLY A O 1
ATOM 788 N N . LYS A 1 100 ? -0.955 -10.329 18.535 1.00 98.44 100 LYS A N 1
ATOM 789 C CA . LYS A 1 100 ? -0.911 -9.006 19.185 1.00 98.44 100 LYS A CA 1
ATOM 790 C C . LYS A 1 100 ? -2.069 -8.102 18.773 1.00 98.44 100 LYS A C 1
ATOM 792 O O . LYS A 1 100 ? -2.463 -7.232 19.550 1.00 98.44 100 LYS A O 1
ATOM 797 N N . ILE A 1 101 ? -2.609 -8.292 17.569 1.00 98.31 101 ILE A N 1
ATOM 798 C CA . ILE A 1 101 ? -3.744 -7.527 17.040 1.00 98.31 101 ILE A CA 1
ATOM 799 C C . ILE A 1 101 ? -4.852 -8.476 16.580 1.00 98.31 101 ILE A C 1
ATOM 801 O O . ILE A 1 101 ? -4.644 -9.351 15.746 1.00 98.31 101 ILE A O 1
ATOM 805 N N . ASP A 1 102 ? -6.067 -8.253 17.068 1.00 98.06 102 ASP A N 1
ATOM 806 C CA . ASP A 1 102 ? -7.280 -8.873 16.542 1.00 98.06 102 ASP A CA 1
ATOM 807 C C . ASP A 1 102 ? -8.083 -7.817 15.779 1.00 98.06 102 ASP A C 1
ATOM 809 O O . ASP A 1 102 ? -8.681 -6.917 16.375 1.00 98.06 102 ASP A O 1
ATOM 813 N N . ILE A 1 103 ? -8.105 -7.928 14.446 1.00 97.81 103 ILE A N 1
ATOM 814 C CA . ILE A 1 103 ? -8.752 -6.933 13.585 1.00 97.81 103 ILE A CA 1
ATOM 815 C C . ILE A 1 103 ? -10.285 -6.913 13.695 1.00 97.81 103 ILE A C 1
ATOM 817 O O . ILE A 1 103 ? -10.939 -5.998 13.184 1.00 97.81 103 ILE A O 1
ATOM 821 N N . THR A 1 104 ? -10.876 -7.907 14.361 1.00 97.31 104 THR A N 1
ATOM 822 C CA . THR A 1 104 ? -12.314 -7.946 14.647 1.00 97.31 104 THR A CA 1
ATOM 823 C C . THR A 1 104 ? -12.678 -7.105 15.870 1.00 97.31 104 THR A C 1
ATOM 825 O O . THR A 1 104 ? -13.837 -6.715 16.031 1.00 97.31 104 THR A O 1
ATOM 828 N N . LYS A 1 105 ? -11.701 -6.774 16.728 1.00 98.50 105 LYS A N 1
ATOM 829 C CA . LYS A 1 105 ? -11.921 -5.904 17.885 1.00 98.50 105 LYS A CA 1
ATOM 830 C C . LYS A 1 105 ? -12.054 -4.443 17.462 1.00 98.50 105 LYS A C 1
ATOM 832 O O . LYS A 1 105 ? -11.440 -4.019 16.478 1.00 98.50 105 LYS A O 1
ATOM 837 N N . PRO A 1 106 ? -12.810 -3.641 18.232 1.00 98.44 106 PRO A N 1
ATOM 838 C CA . PRO A 1 106 ? -12.801 -2.198 18.079 1.00 98.44 106 PRO A CA 1
ATOM 839 C C . PRO A 1 106 ? -11.396 -1.617 18.238 1.00 98.44 106 PRO A C 1
ATOM 841 O O . PRO A 1 106 ? -10.659 -2.033 19.131 1.00 98.44 106 PRO A O 1
ATOM 844 N N . ALA A 1 107 ? -11.041 -0.608 17.441 1.00 98.00 107 ALA A N 1
ATOM 845 C CA . ALA A 1 107 ? -9.735 0.052 17.566 1.00 98.00 107 ALA A CA 1
ATOM 846 C C . ALA A 1 107 ? -9.521 0.684 18.958 1.00 98.00 107 ALA A C 1
ATOM 848 O O . ALA A 1 107 ? -8.393 0.754 19.444 1.00 98.00 107 ALA A O 1
ATOM 849 N N . SER A 1 108 ? -10.609 1.059 19.642 1.00 98.12 108 SER A N 1
ATOM 850 C CA . SER A 1 108 ? -10.590 1.576 21.019 1.00 98.12 108 SER A CA 1
ATOM 851 C C . SER A 1 108 ? -10.095 0.574 22.062 1.00 98.12 108 SER A C 1
ATOM 853 O O . SER A 1 108 ? -9.704 0.971 23.156 1.00 98.12 108 SER A O 1
ATOM 855 N N . HIS A 1 109 ? -10.068 -0.720 21.725 1.00 98.06 109 HIS A N 1
ATOM 856 C CA . HIS A 1 109 ? -9.444 -1.741 22.560 1.00 98.06 109 HIS A CA 1
ATOM 857 C C . HIS A 1 109 ? -7.945 -1.470 22.763 1.00 98.06 109 HIS A C 1
ATOM 859 O O . HIS A 1 109 ? -7.399 -1.792 23.815 1.00 98.06 109 HIS A O 1
ATOM 865 N N . TYR A 1 110 ? -7.300 -0.851 21.771 1.00 97.81 110 TYR A N 1
ATOM 866 C CA . TYR A 1 110 ? -5.877 -0.517 21.784 1.00 97.81 110 TYR A CA 1
ATOM 867 C C . TYR A 1 110 ? -5.630 0.988 21.956 1.00 97.81 110 TYR A C 1
ATOM 869 O O . TYR A 1 110 ? -4.638 1.378 22.566 1.00 97.81 110 TYR A O 1
ATOM 877 N N . LEU A 1 111 ? -6.526 1.832 21.433 1.00 96.44 111 LEU A N 1
ATOM 878 C CA . LEU A 1 111 ? -6.389 3.289 21.398 1.00 96.44 111 LEU A CA 1
ATOM 879 C C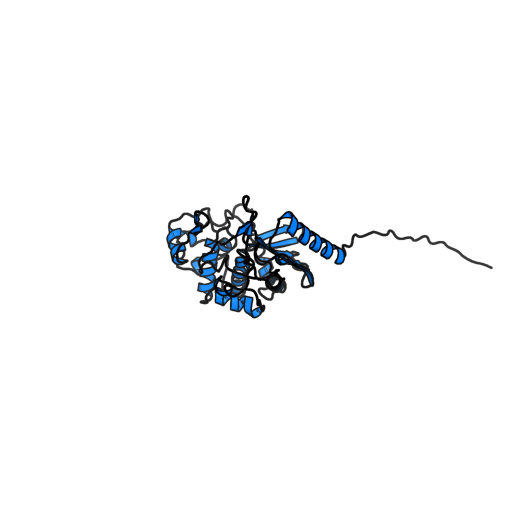 . LEU A 1 111 ? -7.416 3.979 22.299 1.00 96.44 111 LEU A C 1
ATOM 881 O O . LEU A 1 111 ? -8.595 4.084 21.964 1.00 96.44 111 LEU A O 1
ATOM 885 N N . THR A 1 112 ? -6.969 4.518 23.429 1.00 93.31 112 THR A N 1
ATOM 886 C CA . THR A 1 112 ? -7.859 5.161 24.410 1.00 93.31 112 THR A CA 1
ATOM 887 C C . THR A 1 112 ? -8.261 6.592 24.044 1.00 93.31 112 THR A C 1
ATOM 889 O O . THR A 1 112 ? -9.227 7.110 24.596 1.00 93.31 112 THR A O 1
ATOM 892 N N . ASN A 1 113 ? -7.557 7.230 23.107 1.00 92.69 113 ASN A N 1
ATOM 893 C CA . ASN A 1 113 ? -7.748 8.628 22.704 1.00 92.69 113 ASN A CA 1
ATOM 894 C C . ASN A 1 113 ? -8.600 8.807 21.431 1.00 92.69 113 ASN A C 1
ATOM 896 O O . ASN A 1 113 ? -8.601 9.886 20.841 1.00 92.69 113 ASN A O 1
ATOM 900 N N . LEU A 1 114 ? -9.316 7.769 20.986 1.00 96.81 114 LEU A N 1
ATOM 901 C CA . LEU A 1 114 ? -10.225 7.887 19.843 1.00 96.81 114 LEU A CA 1
ATOM 902 C C . LEU A 1 114 ? -11.498 8.672 20.205 1.00 96.81 114 LEU A C 1
ATOM 904 O O . LEU A 1 114 ? -11.972 8.567 21.344 1.00 96.81 114 LEU A O 1
ATOM 908 N N . PRO A 1 115 ? -12.121 9.372 19.237 1.00 97.44 115 PRO A N 1
ATOM 909 C CA . PRO A 1 115 ? -13.467 9.913 19.384 1.00 97.44 115 PRO A CA 1
ATOM 910 C C . PRO A 1 115 ? -14.466 8.873 19.882 1.00 97.44 115 PRO A C 1
ATOM 912 O O . PRO A 1 115 ? -14.457 7.726 19.433 1.00 97.44 115 PRO A O 1
ATOM 915 N N . HIS A 1 116 ? -15.380 9.279 20.767 1.00 96.31 116 HIS A N 1
ATOM 916 C CA . HIS A 1 116 ? -16.352 8.356 21.358 1.00 96.31 116 HIS A CA 1
ATOM 917 C C . HIS A 1 116 ? -17.231 7.662 20.304 1.00 96.31 116 HIS A C 1
ATOM 919 O O . HIS A 1 116 ? -17.496 6.464 20.400 1.00 96.31 116 HIS A O 1
ATOM 925 N N . SER A 1 117 ? -17.620 8.385 19.249 1.00 96.81 117 SER A N 1
ATOM 926 C CA . SER A 1 117 ? -18.380 7.842 18.116 1.00 96.81 117 SER A CA 1
ATOM 927 C C . SER A 1 117 ? -17.632 6.735 17.360 1.00 96.81 117 SER A C 1
ATOM 929 O O . SER A 1 117 ? -18.264 5.920 16.691 1.00 96.81 117 SER A O 1
ATOM 931 N N . TRP A 1 118 ? -16.304 6.657 17.488 1.00 98.19 118 TRP A N 1
ATOM 932 C CA . TRP A 1 118 ? -15.465 5.670 16.806 1.00 98.19 118 TRP A CA 1
ATOM 933 C C . TRP A 1 118 ? -15.163 4.445 17.680 1.00 98.19 118 TRP A C 1
ATOM 935 O O . TRP A 1 118 ? -14.603 3.462 17.197 1.00 98.19 118 TRP A O 1
ATOM 945 N N . HIS A 1 119 ? -15.559 4.452 18.961 1.00 97.50 119 HIS A N 1
ATOM 946 C CA . HIS A 1 119 ? -15.170 3.422 19.935 1.00 97.50 119 HIS A CA 1
ATOM 947 C C . HIS A 1 119 ? -15.659 2.014 19.609 1.00 97.50 119 HIS A C 1
ATOM 949 O O . HIS A 1 119 ? -15.108 1.058 20.143 1.00 97.50 119 HIS A O 1
ATOM 955 N N . LYS A 1 120 ? -16.675 1.865 18.760 1.00 97.69 120 LYS A N 1
ATOM 956 C CA . LYS A 1 120 ? -17.218 0.558 18.359 1.00 97.69 120 LYS A CA 1
ATOM 957 C C . LYS A 1 120 ? -16.740 0.100 16.981 1.00 97.69 120 LYS A C 1
ATOM 959 O O . LYS A 1 120 ? -17.080 -1.005 16.575 1.00 97.69 120 LYS A O 1
ATOM 964 N N . ILE A 1 121 ? -15.976 0.926 16.265 1.00 98.62 121 ILE A N 1
ATOM 965 C CA . ILE A 1 121 ? -15.534 0.618 14.903 1.00 98.62 121 ILE A CA 1
ATOM 966 C C . ILE A 1 121 ? -14.423 -0.442 14.971 1.00 98.62 121 ILE A C 1
ATOM 968 O O . ILE A 1 121 ? -13.391 -0.180 15.603 1.00 98.62 121 ILE A O 1
ATOM 972 N N . PRO A 1 122 ? -14.601 -1.625 14.351 1.00 98.31 122 PRO A N 1
ATOM 973 C CA . PRO A 1 122 ? -13.568 -2.653 14.320 1.00 98.31 122 PRO A CA 1
ATOM 974 C C . PRO A 1 122 ? -12.380 -2.217 13.457 1.00 98.31 122 PRO A C 1
ATOM 976 O O . PRO A 1 122 ? -12.545 -1.475 12.489 1.00 98.31 122 PRO A O 1
ATOM 979 N N . ILE A 1 123 ? -11.177 -2.698 13.776 1.00 98.69 123 ILE A N 1
ATOM 980 C CA . ILE A 1 123 ? -9.948 -2.373 13.024 1.00 98.69 123 ILE A CA 1
ATOM 981 C C . ILE A 1 123 ? -10.086 -2.744 11.541 1.00 98.69 123 ILE A C 1
ATOM 983 O O . ILE A 1 123 ? -9.695 -1.967 10.671 1.00 98.69 123 ILE A O 1
ATOM 987 N N . SER A 1 124 ? -10.711 -3.887 11.250 1.00 98.38 124 SER A N 1
ATOM 988 C CA . SER A 1 124 ? -11.036 -4.330 9.887 1.00 98.38 124 SER A CA 1
ATOM 989 C C . SER A 1 124 ? -11.835 -3.293 9.092 1.00 98.38 124 SER A C 1
ATOM 991 O O . SER A 1 124 ? -11.590 -3.133 7.900 1.00 98.38 124 SER A O 1
ATOM 993 N N . ALA A 1 125 ? -12.716 -2.513 9.729 1.00 98.56 125 ALA A N 1
ATOM 994 C CA . ALA A 1 125 ? -13.463 -1.463 9.038 1.00 98.56 125 ALA A CA 1
ATOM 995 C C . ALA A 1 125 ? -12.594 -0.246 8.674 1.00 98.56 125 ALA A C 1
ATOM 997 O O . ALA A 1 125 ? -12.824 0.399 7.650 1.00 98.56 125 ALA A O 1
ATOM 998 N N . PHE A 1 126 ? -11.569 0.068 9.472 1.00 98.69 126 PHE A N 1
ATOM 999 C CA . PHE A 1 126 ? -10.588 1.090 9.100 1.00 98.69 126 PHE A CA 1
ATOM 1000 C C . PHE A 1 126 ? -9.734 0.617 7.917 1.00 98.69 126 PHE A C 1
ATOM 1002 O O . PHE A 1 126 ? -9.627 1.339 6.926 1.00 98.69 126 PHE A O 1
ATOM 1009 N N . LEU A 1 127 ? -9.203 -0.610 7.982 1.00 98.44 127 LEU A N 1
ATOM 1010 C CA . LEU A 1 127 ? -8.411 -1.212 6.901 1.00 98.44 127 LEU A CA 1
ATOM 1011 C C . LEU A 1 127 ? -9.204 -1.288 5.588 1.00 98.44 127 LEU A C 1
ATOM 1013 O O . LEU A 1 127 ? -8.717 -0.890 4.538 1.00 98.44 127 LEU A O 1
ATOM 1017 N N . SER A 1 128 ? -10.451 -1.754 5.641 1.00 98.06 128 SER A N 1
ATOM 1018 C CA . SER A 1 128 ? -11.289 -1.985 4.456 1.00 98.06 128 SER A CA 1
ATOM 1019 C C . SER A 1 128 ? -12.042 -0.748 3.963 1.00 98.06 128 SER A C 1
ATOM 1021 O O . SER A 1 128 ? -12.877 -0.859 3.062 1.00 98.06 128 SER A O 1
ATOM 1023 N N . HIS A 1 129 ? -11.757 0.428 4.531 1.00 98.25 129 HIS A N 1
ATOM 1024 C CA . HIS A 1 129 ? -12.412 1.685 4.179 1.00 98.25 129 HIS A CA 1
ATOM 1025 C C . HIS A 1 129 ? -13.937 1.694 4.383 1.00 98.25 129 HIS A C 1
ATOM 1027 O O . HIS A 1 129 ? -14.666 2.386 3.676 1.00 98.25 129 HIS A O 1
ATOM 1033 N N . THR A 1 130 ? -14.424 0.965 5.386 1.00 98.50 130 THR A N 1
ATOM 1034 C CA . THR A 1 130 ? -15.849 0.852 5.728 1.00 98.50 130 THR A CA 1
ATOM 1035 C C . THR A 1 130 ? -16.202 1.486 7.075 1.00 98.50 130 THR A C 1
ATOM 1037 O O . THR A 1 130 ? -17.305 1.303 7.575 1.00 98.50 130 THR A O 1
ATOM 1040 N N . SER A 1 131 ? -15.291 2.243 7.688 1.00 98.50 131 SER A N 1
ATOM 1041 C CA . SER A 1 131 ? -15.468 2.855 9.015 1.00 98.50 131 SER A CA 1
ATOM 1042 C C . SER A 1 131 ? -16.512 3.979 9.073 1.00 98.50 131 SER A C 1
ATOM 1044 O O . SER A 1 131 ? -17.087 4.223 10.130 1.00 98.50 131 SER A O 1
ATOM 1046 N N . GLY A 1 132 ? -16.720 4.697 7.964 1.00 98.38 132 GLY A N 1
ATOM 1047 C CA . GLY A 1 132 ? -17.558 5.897 7.915 1.00 98.38 132 GLY A CA 1
ATOM 1048 C C . GLY A 1 132 ? -16.924 7.159 8.506 1.00 98.38 132 GLY A C 1
ATOM 1049 O O . GLY A 1 132 ? -17.595 8.187 8.559 1.00 98.38 132 GLY A O 1
ATOM 1050 N N . VAL A 1 133 ? -15.660 7.131 8.946 1.00 98.69 133 VAL A N 1
ATOM 1051 C CA . VAL A 1 133 ? -15.026 8.324 9.536 1.00 98.69 133 VAL A CA 1
ATOM 1052 C C . VAL A 1 133 ? -14.810 9.435 8.494 1.00 98.69 133 VAL A C 1
ATOM 1054 O O . VAL A 1 133 ? -14.548 9.133 7.324 1.00 98.69 133 VAL A O 1
ATOM 1057 N N . PRO A 1 134 ? -14.907 10.715 8.894 1.00 98.06 134 PRO A N 1
ATOM 1058 C CA . PRO A 1 134 ? -14.618 11.853 8.023 1.00 98.06 134 PRO A CA 1
ATOM 1059 C C . PRO A 1 134 ? -13.135 11.937 7.633 1.00 98.06 134 PRO A C 1
ATOM 1061 O O . PRO A 1 134 ? -12.261 11.381 8.301 1.00 98.06 134 PRO A O 1
ATOM 1064 N N . GLU A 1 135 ? -12.851 12.642 6.536 1.00 97.50 135 GLU A N 1
ATOM 1065 C CA . GLU A 1 135 ? -11.483 12.898 6.071 1.00 97.50 135 GLU A CA 1
ATOM 1066 C C . GLU A 1 135 ? -10.815 14.003 6.902 1.00 97.50 135 GLU A C 1
ATOM 1068 O O . GLU A 1 135 ? -11.472 14.967 7.288 1.00 97.50 135 GLU A O 1
ATOM 1073 N N . TYR A 1 136 ? -9.518 13.865 7.185 1.00 96.50 136 TYR A N 1
ATOM 1074 C CA . TYR A 1 136 ? -8.790 14.788 8.066 1.00 96.50 136 TYR A CA 1
ATOM 1075 C C . TYR A 1 136 ? -8.205 16.004 7.350 1.00 96.50 136 TYR A C 1
ATOM 1077 O O . TYR A 1 136 ? -7.691 16.915 8.001 1.00 96.50 136 TYR A O 1
ATOM 1085 N N . PHE A 1 137 ? -8.224 15.992 6.020 1.00 94.69 137 PHE A N 1
ATOM 1086 C CA . PHE A 1 137 ? -7.652 17.035 5.190 1.00 94.69 137 PHE A CA 1
ATOM 1087 C C . PHE A 1 137 ? -8.660 17.557 4.175 1.00 94.69 137 PHE A C 1
ATOM 1089 O O . PHE A 1 137 ? -9.600 16.873 3.772 1.00 94.69 137 PHE A O 1
ATOM 1096 N N . GLU A 1 138 ? -8.392 18.765 3.699 1.00 93.19 138 GLU A N 1
ATOM 1097 C CA . GLU A 1 138 ? -9.111 19.387 2.595 1.00 93.19 138 GLU A CA 1
ATOM 1098 C C . GLU A 1 138 ? -8.112 19.859 1.537 1.00 93.19 138 GLU A C 1
ATOM 1100 O O . GLU A 1 138 ? -6.997 20.271 1.860 1.00 93.19 138 GLU A O 1
ATOM 1105 N N . MET A 1 139 ? -8.518 19.843 0.267 1.00 87.88 139 MET A N 1
ATOM 1106 C CA . MET A 1 139 ? -7.764 20.486 -0.810 1.00 87.88 139 MET A CA 1
ATOM 1107 C C . MET A 1 139 ? -8.333 21.888 -1.051 1.00 87.88 139 MET A C 1
ATOM 1109 O O . MET A 1 139 ? -9.487 22.022 -1.459 1.00 87.88 139 MET A O 1
ATOM 1113 N N . LYS A 1 140 ? -7.534 22.938 -0.827 1.00 86.00 140 LYS A N 1
ATOM 1114 C CA . LYS A 1 140 ? -7.896 24.337 -1.119 1.00 86.00 140 LYS A CA 1
ATOM 1115 C C . LYS A 1 140 ? -6.878 24.938 -2.070 1.00 86.00 140 LYS A C 1
ATOM 1117 O O . LYS A 1 140 ? -5.706 25.006 -1.731 1.00 86.00 140 LYS A O 1
ATOM 1122 N N . GLN A 1 141 ? -7.329 25.377 -3.248 1.00 82.81 141 GLN A N 1
ATOM 1123 C CA . GLN A 1 141 ? -6.453 25.965 -4.275 1.00 82.81 141 GLN A CA 1
ATOM 1124 C C . GLN A 1 141 ? -5.213 25.091 -4.552 1.00 82.81 141 GLN A C 1
ATOM 1126 O O . GLN A 1 141 ? -4.088 25.575 -4.530 1.00 82.81 141 GLN A O 1
ATOM 1131 N N . GLU A 1 142 ? -5.430 23.782 -4.739 1.00 77.50 142 GLU A N 1
ATOM 1132 C CA . GLU A 1 142 ? -4.374 22.773 -4.966 1.00 77.50 142 GLU A CA 1
ATOM 1133 C C . GLU A 1 142 ? -3.395 22.565 -3.794 1.00 77.50 142 GLU A C 1
ATOM 1135 O O . GLU A 1 142 ? -2.437 21.804 -3.911 1.00 77.50 142 GLU A O 1
ATOM 1140 N N . GLN A 1 143 ? -3.659 23.169 -2.633 1.00 81.69 143 GLN A N 1
ATOM 1141 C CA . GLN A 1 143 ? -2.879 22.984 -1.414 1.00 81.69 143 GLN A CA 1
ATOM 1142 C C . GLN A 1 143 ? -3.616 22.114 -0.402 1.00 81.69 143 GLN A C 1
ATOM 1144 O O . GLN A 1 143 ? -4.838 22.181 -0.255 1.00 81.69 143 GLN A O 1
ATOM 1149 N N . LEU A 1 144 ? -2.838 21.311 0.317 1.00 88.88 144 LEU A N 1
ATOM 1150 C CA . LEU A 1 144 ? -3.330 20.445 1.372 1.00 88.88 144 LEU A CA 1
ATOM 1151 C C . LEU A 1 144 ? -3.495 21.247 2.670 1.00 88.88 144 LEU A C 1
ATOM 1153 O O . LEU A 1 144 ? -2.529 21.808 3.187 1.00 88.88 144 LEU A O 1
ATOM 1157 N N . VAL A 1 145 ? -4.708 21.276 3.214 1.00 91.81 145 VAL A N 1
ATOM 1158 C CA . VAL A 1 145 ? -5.002 21.854 4.529 1.00 91.81 145 VAL A CA 1
ATOM 1159 C C . VAL A 1 145 ? -5.172 20.718 5.524 1.00 91.81 145 VAL A C 1
ATOM 1161 O O . VAL A 1 145 ? -6.072 19.895 5.373 1.00 91.81 145 VAL A O 1
ATOM 1164 N N . VAL A 1 146 ? -4.296 20.674 6.529 1.00 93.62 146 VAL A N 1
ATOM 1165 C CA . VAL A 1 146 ? -4.213 19.592 7.519 1.00 93.62 146 VAL A CA 1
ATOM 1166 C C . VAL A 1 146 ? -4.024 20.131 8.937 1.00 93.62 146 VAL A C 1
ATOM 1168 O O . VAL A 1 146 ? -3.364 21.158 9.115 1.00 93.62 146 VAL A O 1
ATOM 1171 N N . PRO A 1 147 ? -4.525 19.422 9.964 1.00 93.62 147 PRO A N 1
ATOM 1172 C CA . PRO A 1 147 ? -4.135 19.650 11.351 1.00 93.62 147 PRO A CA 1
ATOM 1173 C C . PRO A 1 147 ? -2.645 19.361 11.589 1.00 93.62 147 PRO A C 1
ATOM 1175 O O . PRO A 1 147 ? -1.976 18.708 10.785 1.00 93.62 147 PRO A O 1
ATOM 1178 N N . GLN A 1 148 ? -2.116 19.824 12.718 1.00 93.25 148 GLN A N 1
ATOM 1179 C CA . GLN A 1 148 ? -0.694 19.752 13.066 1.00 93.25 148 GLN A CA 1
ATOM 1180 C C . GLN A 1 148 ? -0.255 18.377 13.591 1.00 93.25 148 GLN A C 1
ATOM 1182 O O . GLN A 1 148 ? 0.926 18.046 13.509 1.00 93.25 148 GLN A O 1
ATOM 1187 N N . SER A 1 149 ? -1.178 17.570 14.119 1.00 95.50 149 SER A N 1
ATOM 1188 C CA . SER A 1 149 ? -0.885 16.246 14.680 1.00 95.50 149 SER A CA 1
ATOM 1189 C C . SER A 1 149 ? -2.080 15.296 14.572 1.00 95.50 149 SER A C 1
ATOM 1191 O O . SER A 1 149 ? -3.218 15.736 14.413 1.00 95.50 149 SER A O 1
ATOM 1193 N N . VAL A 1 150 ? -1.833 13.990 14.727 1.00 95.44 150 VAL A N 1
ATOM 1194 C CA . VAL A 1 150 ? -2.888 12.957 14.790 1.00 95.44 150 VAL A CA 1
ATOM 1195 C C . VAL A 1 150 ? -3.855 13.210 15.952 1.00 95.44 150 VAL A C 1
ATOM 1197 O O . VAL A 1 150 ? -5.063 13.071 15.792 1.00 95.44 150 VAL A O 1
ATOM 1200 N N . GLU A 1 151 ? -3.354 13.649 17.108 1.00 94.94 151 GLU A N 1
ATOM 1201 C CA . GLU A 1 151 ? -4.199 14.004 18.256 1.00 94.94 151 GLU A CA 1
ATOM 1202 C C . GLU A 1 151 ? -5.135 15.175 17.931 1.00 94.94 151 GLU A C 1
ATOM 1204 O O . GLU A 1 151 ? -6.322 15.140 18.264 1.00 94.94 151 GLU A O 1
ATOM 1209 N N . GLN A 1 152 ? -4.629 16.191 17.224 1.00 96.06 152 GLN A N 1
ATOM 1210 C CA . GLN A 1 152 ? -5.455 17.307 16.782 1.00 96.06 152 GLN A CA 1
ATOM 1211 C C . GLN A 1 152 ? -6.483 16.859 15.738 1.00 96.06 152 GLN A C 1
ATOM 1213 O O . GLN A 1 152 ? -7.626 17.300 15.809 1.00 96.06 152 GLN A O 1
ATOM 1218 N N . VAL A 1 153 ? -6.116 15.959 14.815 1.00 96.81 153 VAL A N 1
ATOM 1219 C CA . VAL A 1 153 ? -7.071 15.335 13.883 1.00 96.81 153 VAL A CA 1
ATOM 1220 C C . VAL A 1 153 ? -8.210 14.670 14.657 1.00 96.81 153 VAL A C 1
ATOM 1222 O O . VAL A 1 153 ? -9.372 14.981 14.414 1.00 96.81 153 VAL A O 1
ATOM 1225 N N . PHE A 1 154 ? -7.899 13.791 15.612 1.00 96.81 154 PHE A N 1
ATOM 1226 C CA . PHE A 1 154 ? -8.922 13.079 16.383 1.00 96.81 154 PHE A CA 1
ATOM 1227 C C . PHE A 1 154 ? -9.783 14.033 17.208 1.00 96.81 154 PHE A C 1
ATOM 1229 O O . PHE A 1 154 ? -10.996 13.862 17.261 1.00 96.81 154 PHE A O 1
ATOM 1236 N N . THR A 1 155 ? -9.184 15.073 17.789 1.00 95.75 155 THR A N 1
ATOM 1237 C CA . THR A 1 155 ? -9.912 16.098 18.549 1.00 95.75 155 THR A CA 1
ATOM 1238 C C . THR A 1 155 ? -10.883 16.878 17.663 1.00 95.75 155 THR A C 1
ATOM 1240 O O . THR A 1 155 ? -12.044 17.039 18.027 1.00 95.75 155 THR A O 1
ATOM 1243 N N . LEU A 1 156 ? -10.433 17.338 16.491 1.00 95.50 156 LEU A N 1
ATOM 1244 C CA . LEU A 1 156 ? -11.263 18.103 15.555 1.00 95.50 156 LEU A CA 1
ATOM 1245 C C . LEU A 1 156 ? -12.405 17.259 14.989 1.00 95.50 156 LEU A C 1
ATOM 1247 O O . LEU A 1 156 ? -13.533 17.729 14.897 1.00 95.50 156 LEU A O 1
ATOM 1251 N N . LEU A 1 157 ? -12.128 15.999 14.653 1.00 96.81 157 LEU A N 1
ATOM 1252 C CA . LEU A 1 157 ? -13.131 15.095 14.098 1.00 96.81 157 LEU A CA 1
ATOM 1253 C C . LEU A 1 157 ? -14.050 14.482 15.167 1.00 96.81 157 LEU A C 1
ATOM 1255 O O . LEU A 1 157 ? -15.006 13.795 14.816 1.00 96.81 157 LEU A O 1
ATOM 1259 N N . ALA A 1 158 ? -13.811 14.726 16.461 1.00 95.06 158 ALA A N 1
ATOM 1260 C CA . ALA A 1 158 ? -14.634 14.161 17.529 1.00 95.06 158 ALA A CA 1
ATOM 1261 C C . ALA A 1 158 ? -16.073 14.698 17.546 1.00 95.06 158 ALA A C 1
ATOM 1263 O O . ALA A 1 158 ? -16.977 13.993 17.999 1.00 95.06 158 ALA A O 1
ATOM 1264 N N . SER A 1 159 ? -16.286 15.925 17.060 1.00 92.56 159 SER A N 1
ATOM 1265 C CA . SER A 1 159 ? -17.612 16.535 16.914 1.00 92.56 159 SER A CA 1
ATOM 1266 C C . SER A 1 159 ? -18.290 16.227 15.580 1.00 92.56 159 SER A C 1
ATOM 1268 O O . SER A 1 159 ? -19.473 16.522 15.427 1.00 92.56 159 SER A O 1
ATOM 1270 N N . GLU A 1 160 ? -17.567 15.648 14.622 1.00 96.25 160 GLU A N 1
ATOM 1271 C CA . GLU A 1 160 ? -18.100 15.355 13.296 1.00 96.25 160 GLU A CA 1
ATOM 1272 C C . GLU A 1 160 ? -18.867 14.022 13.294 1.00 96.25 160 GLU A C 1
ATOM 1274 O O . GLU A 1 160 ? -18.411 13.027 13.876 1.00 96.25 160 GLU A O 1
ATOM 1279 N N . PRO A 1 161 ? -20.043 13.954 12.642 1.00 96.94 161 PRO A N 1
ATOM 1280 C CA . PRO A 1 161 ? -20.768 12.703 12.506 1.00 96.94 161 PRO A CA 1
ATOM 1281 C C . PRO A 1 161 ? -20.007 11.729 11.599 1.00 96.94 161 PRO A C 1
ATOM 1283 O O . PRO A 1 161 ? -19.275 12.123 10.688 1.00 96.94 161 PRO A O 1
ATOM 1286 N N . LEU A 1 162 ? -20.239 10.430 11.801 1.00 98.25 162 LEU A N 1
ATOM 1287 C CA . LEU A 1 162 ? -19.867 9.446 10.788 1.00 98.25 162 LEU A CA 1
ATOM 1288 C C . LEU A 1 162 ? -20.649 9.733 9.502 1.00 98.25 162 LEU A C 1
ATOM 1290 O O . LEU A 1 162 ? -21.845 10.021 9.534 1.00 98.25 162 LEU A O 1
ATOM 1294 N N . LEU A 1 163 ? -19.970 9.613 8.368 1.00 98.25 163 LEU A N 1
ATOM 1295 C CA . LEU A 1 163 ? -20.539 9.800 7.036 1.00 98.25 163 LEU A CA 1
ATOM 1296 C C . LEU A 1 163 ? -21.568 8.714 6.697 1.00 98.25 163 LEU A C 1
ATOM 1298 O O . LEU A 1 163 ? -22.482 8.941 5.908 1.00 98.25 163 LEU A O 1
ATOM 1302 N N . PHE A 1 164 ? -21.390 7.530 7.279 1.00 98.12 164 PHE A N 1
ATOM 1303 C CA . PHE A 1 164 ? -22.293 6.387 7.219 1.00 98.12 164 PHE A CA 1
ATOM 1304 C C . PHE A 1 164 ? -21.981 5.431 8.385 1.00 98.12 164 PHE A C 1
ATOM 1306 O O . PHE A 1 164 ? -20.878 5.489 8.936 1.00 98.12 164 PHE A O 1
ATOM 1313 N N . PRO A 1 165 ? -22.915 4.550 8.788 1.00 97.88 165 PRO A N 1
ATOM 1314 C CA . PRO A 1 165 ? -22.634 3.556 9.820 1.00 97.88 165 PRO A CA 1
ATOM 1315 C C . PRO A 1 165 ? -21.527 2.578 9.384 1.00 97.88 165 PRO A C 1
ATOM 1317 O O . PRO A 1 165 ? -21.501 2.190 8.212 1.00 97.88 165 PRO A O 1
ATOM 1320 N N . PRO A 1 166 ? -20.631 2.142 10.287 1.00 97.88 166 PRO A N 1
ATOM 1321 C CA . PRO A 1 166 ? -19.548 1.227 9.933 1.00 97.88 166 PRO A CA 1
ATOM 1322 C C . PRO A 1 166 ? -20.053 -0.038 9.227 1.00 97.88 166 PRO A C 1
ATOM 1324 O O . PRO A 1 166 ? -21.092 -0.567 9.595 1.00 97.88 166 PRO A O 1
ATOM 1327 N N . ASN A 1 167 ? -19.312 -0.535 8.235 1.00 97.81 167 ASN A N 1
ATOM 1328 C CA . ASN A 1 167 ? -19.637 -1.718 7.422 1.00 97.81 167 ASN A CA 1
ATOM 1329 C C . ASN A 1 167 ? -20.888 -1.614 6.532 1.00 97.81 167 ASN A C 1
ATOM 1331 O O . ASN A 1 167 ? -21.242 -2.593 5.881 1.00 97.81 167 ASN A O 1
ATOM 1335 N N . THR A 1 168 ? -21.530 -0.449 6.418 1.00 97.88 168 THR A N 1
ATOM 1336 C CA . THR A 1 168 ? -22.670 -0.281 5.491 1.00 97.88 168 THR A CA 1
ATOM 1337 C C . THR A 1 168 ? -22.260 0.171 4.092 1.00 97.88 168 THR A C 1
ATOM 1339 O O . THR A 1 168 ? -22.985 -0.072 3.129 1.00 97.88 168 THR A O 1
ATOM 1342 N N . GLN A 1 169 ? -21.114 0.844 3.965 1.00 97.56 169 GLN A N 1
ATOM 1343 C CA . GLN A 1 169 ? -20.597 1.383 2.706 1.00 97.56 169 GLN A CA 1
ATOM 1344 C C . GLN A 1 169 ? -19.068 1.341 2.700 1.00 97.56 169 GLN A C 1
ATOM 1346 O O . GLN A 1 169 ? -18.437 1.249 3.754 1.00 97.56 169 GLN A O 1
ATOM 1351 N N . THR A 1 170 ? -18.476 1.474 1.514 1.00 97.81 170 THR A N 1
ATOM 1352 C CA . THR A 1 170 ? -17.032 1.658 1.342 1.00 97.81 170 THR A CA 1
ATOM 1353 C C . THR A 1 170 ? -16.750 3.070 0.852 1.00 97.81 170 THR A C 1
ATOM 1355 O O . THR A 1 170 ? -17.286 3.501 -0.169 1.00 97.81 170 THR A O 1
ATOM 1358 N N . ARG A 1 171 ? -15.861 3.781 1.547 1.00 97.75 171 ARG A N 1
ATOM 1359 C CA . ARG A 1 171 ? -15.342 5.084 1.130 1.00 97.75 171 ARG A CA 1
ATOM 1360 C C . ARG A 1 171 ? -13.864 5.192 1.469 1.00 97.75 171 ARG A C 1
ATOM 1362 O O . ARG A 1 171 ? -13.473 5.161 2.634 1.00 97.75 171 ARG A O 1
ATOM 1369 N N . TYR A 1 172 ? -13.053 5.355 0.429 1.00 97.56 172 TYR A N 1
ATOM 1370 C CA . TYR A 1 172 ? -11.621 5.574 0.565 1.00 97.56 172 TYR A CA 1
ATOM 1371 C C . TYR A 1 172 ? -11.342 6.889 1.315 1.00 97.56 172 TYR A C 1
ATOM 1373 O O . TYR A 1 172 ? -11.680 7.966 0.827 1.00 97.56 172 TYR A O 1
ATOM 1381 N N . THR A 1 173 ? -10.739 6.778 2.499 1.00 97.62 173 THR A N 1
ATOM 1382 C CA . THR A 1 173 ? -10.548 7.866 3.476 1.00 97.62 173 THR A CA 1
ATOM 1383 C C . THR A 1 173 ? -9.199 7.687 4.169 1.00 97.62 173 THR A C 1
ATOM 1385 O O . THR A 1 173 ? -8.923 6.611 4.705 1.00 97.62 173 THR A O 1
ATOM 1388 N N . GLN A 1 174 ? -8.362 8.724 4.193 1.00 97.75 174 GLN A N 1
ATOM 1389 C CA . GLN A 1 174 ? -7.003 8.660 4.741 1.00 97.75 174 GLN A CA 1
ATOM 1390 C C . GLN A 1 174 ? -6.969 8.688 6.270 1.00 97.75 174 GLN A C 1
ATOM 1392 O O . GLN A 1 174 ? -6.098 8.050 6.862 1.00 97.75 174 GLN A O 1
ATOM 1397 N N . THR A 1 175 ? -7.953 9.317 6.922 1.00 98.44 175 THR A N 1
ATOM 1398 C CA . THR A 1 175 ? -8.137 9.252 8.387 1.00 98.44 175 THR A CA 1
ATOM 1399 C C . THR A 1 175 ? -8.095 7.821 8.925 1.00 98.44 175 THR A C 1
ATOM 1401 O O . THR A 1 175 ? -7.548 7.590 10.003 1.00 98.44 175 THR A O 1
ATOM 1404 N N . ASN A 1 176 ? -8.595 6.839 8.164 1.00 98.69 176 ASN A N 1
ATOM 1405 C CA . ASN A 1 176 ? -8.522 5.431 8.557 1.00 98.69 176 ASN A CA 1
ATOM 1406 C C . ASN A 1 176 ? -7.094 4.981 8.846 1.00 98.69 176 ASN A C 1
ATOM 1408 O O . ASN A 1 176 ? -6.842 4.313 9.843 1.00 98.69 176 ASN A O 1
ATOM 1412 N N . TYR A 1 177 ? -6.151 5.375 7.995 1.00 98.56 177 TYR A N 1
ATOM 1413 C CA . TYR A 1 177 ? -4.766 4.970 8.151 1.00 98.56 177 TYR A CA 1
ATOM 1414 C C . TYR A 1 177 ? -4.041 5.751 9.245 1.00 98.56 177 TYR A C 1
ATOM 1416 O O . TYR A 1 177 ? -3.081 5.223 9.792 1.00 98.56 177 TYR A O 1
ATOM 1424 N N . LEU A 1 178 ? -4.526 6.932 9.652 1.00 98.38 178 LEU A N 1
ATOM 1425 C CA . LEU A 1 178 ? -4.032 7.585 10.871 1.00 98.38 178 LEU A CA 1
ATOM 1426 C C . LEU A 1 178 ? -4.395 6.774 12.123 1.00 98.38 178 LEU A C 1
ATOM 1428 O O . LEU A 1 178 ? -3.569 6.635 13.023 1.00 98.38 178 LEU A O 1
ATOM 1432 N N . VAL A 1 179 ? -5.593 6.177 12.157 1.00 98.56 179 VAL A N 1
ATOM 1433 C CA . VAL A 1 179 ? -5.992 5.244 13.226 1.00 98.56 179 VAL A CA 1
ATOM 1434 C C . VAL A 1 179 ? -5.131 3.980 13.190 1.00 98.56 179 VAL A C 1
ATOM 1436 O O . VAL A 1 179 ? -4.613 3.567 14.225 1.00 98.56 179 VAL A O 1
ATOM 1439 N N . VAL A 1 180 ? -4.924 3.385 12.010 1.00 98.62 180 VAL A N 1
ATOM 1440 C CA . VAL A 1 180 ? -4.081 2.183 11.854 1.00 98.62 180 VAL A CA 1
ATOM 1441 C C . VAL A 1 180 ? -2.625 2.458 12.253 1.00 98.62 180 VAL A C 1
ATOM 1443 O O . VAL A 1 180 ? -2.019 1.652 12.955 1.00 98.62 180 VAL A O 1
ATOM 1446 N N . GLY A 1 181 ? -2.074 3.609 11.864 1.00 98.06 181 GLY A N 1
ATOM 1447 C CA . GLY A 1 181 ? -0.738 4.056 12.254 1.00 98.06 181 GLY A CA 1
ATOM 1448 C C . GLY A 1 181 ? -0.590 4.204 13.765 1.00 98.06 181 GLY A C 1
ATOM 1449 O O . GLY A 1 181 ? 0.280 3.576 14.363 1.00 98.06 181 GLY A O 1
ATOM 1450 N N . ALA A 1 182 ? -1.502 4.948 14.399 1.00 98.00 182 ALA A N 1
ATOM 1451 C CA . ALA A 1 182 ? -1.512 5.109 15.852 1.00 98.00 182 ALA A CA 1
ATOM 1452 C C . ALA A 1 182 ? -1.622 3.759 16.580 1.00 98.00 182 ALA A C 1
ATOM 1454 O O . ALA A 1 182 ? -0.996 3.557 17.623 1.00 98.00 182 ALA A O 1
ATOM 1455 N N . LEU A 1 183 ? -2.395 2.818 16.029 1.00 98.25 183 LEU A N 1
ATOM 1456 C CA . LEU A 1 183 ? -2.541 1.470 16.569 1.00 98.25 183 LEU A CA 1
ATOM 1457 C C . LEU A 1 183 ? -1.225 0.681 16.505 1.00 98.25 183 LEU A C 1
ATOM 1459 O O . LEU A 1 183 ? -0.835 0.092 17.514 1.00 98.25 183 LEU A O 1
ATOM 1463 N N . LEU A 1 184 ? -0.512 0.720 15.373 1.00 98.62 184 LEU A N 1
ATOM 1464 C CA . LEU A 1 184 ? 0.811 0.099 15.228 1.00 98.62 184 LEU A CA 1
ATOM 1465 C C . LEU A 1 184 ? 1.790 0.625 16.279 1.00 98.62 184 LEU A C 1
ATOM 1467 O O . LEU A 1 184 ? 2.390 -0.166 17.010 1.00 98.62 184 LEU A O 1
ATOM 1471 N N . GLU A 1 185 ? 1.916 1.943 16.406 1.00 98.00 185 GLU A N 1
ATOM 1472 C CA . GLU A 1 185 ? 2.854 2.557 17.352 1.00 98.00 185 GLU A CA 1
ATOM 1473 C C . GLU A 1 185 ? 2.452 2.274 18.803 1.00 98.00 185 GLU A C 1
ATOM 1475 O O . GLU A 1 185 ? 3.292 1.975 19.652 1.00 98.00 185 GLU A O 1
ATOM 1480 N N . THR A 1 186 ? 1.150 2.273 19.098 1.00 97.88 186 THR A N 1
ATOM 1481 C CA . THR A 1 186 ? 0.647 1.998 20.448 1.00 97.88 186 THR A CA 1
ATOM 1482 C C . THR A 1 186 ? 0.899 0.558 20.877 1.00 97.88 186 THR A C 1
ATOM 1484 O O . THR A 1 186 ? 1.297 0.336 22.024 1.00 97.88 186 THR A O 1
ATOM 1487 N N . VAL A 1 187 ? 0.683 -0.414 19.987 1.00 98.31 187 VAL A N 1
ATOM 1488 C CA . VAL A 1 187 ? 0.875 -1.845 20.275 1.00 98.31 187 VAL A CA 1
ATOM 1489 C C . VAL A 1 187 ? 2.357 -2.203 20.347 1.00 98.31 187 VAL A C 1
ATOM 1491 O O . VAL A 1 187 ? 2.763 -2.979 21.209 1.00 98.31 187 VAL A O 1
ATOM 1494 N N . THR A 1 188 ? 3.178 -1.629 19.468 1.00 98.25 188 THR A N 1
ATOM 1495 C CA . THR A 1 188 ? 4.606 -1.976 19.361 1.00 98.25 188 THR A CA 1
ATOM 1496 C C . THR A 1 188 ? 5.527 -1.098 20.203 1.00 98.25 188 THR A C 1
ATOM 1498 O O . THR A 1 188 ? 6.685 -1.461 20.398 1.00 98.25 188 THR A O 1
ATOM 1501 N N . LYS A 1 189 ? 5.047 0.058 20.683 1.00 97.81 189 LYS A N 1
ATOM 1502 C CA . LYS A 1 189 ? 5.859 1.105 21.331 1.00 97.81 189 LYS A CA 1
ATOM 1503 C C . LYS A 1 189 ? 7.053 1.556 20.479 1.00 97.81 189 LYS A C 1
ATOM 1505 O O . LYS A 1 189 ? 8.077 1.961 21.018 1.00 97.81 189 LYS A O 1
ATOM 1510 N N . THR A 1 190 ? 6.918 1.459 19.159 1.00 97.69 190 THR A N 1
ATOM 1511 C CA . THR A 1 190 ? 7.952 1.784 18.172 1.00 97.69 190 THR A CA 1
ATOM 1512 C C . THR A 1 190 ? 7.379 2.786 17.180 1.00 97.69 190 THR A C 1
ATOM 1514 O O . THR A 1 190 ? 6.229 2.638 16.774 1.00 97.69 190 THR A O 1
ATOM 1517 N N . ASP A 1 191 ? 8.170 3.789 16.800 1.00 96.44 191 ASP A N 1
ATOM 1518 C CA . ASP A 1 191 ? 7.817 4.730 15.730 1.00 96.44 191 ASP A CA 1
ATOM 1519 C C . ASP A 1 191 ? 7.554 3.976 14.417 1.00 96.44 191 ASP A C 1
ATOM 1521 O O . ASP A 1 191 ? 8.252 3.009 14.094 1.00 96.44 191 ASP A O 1
ATOM 1525 N N . TYR A 1 192 ? 6.549 4.400 13.652 1.00 97.06 192 TYR A N 1
ATOM 1526 C CA . TYR A 1 192 ? 6.145 3.705 12.433 1.00 97.06 192 TYR A CA 1
ATOM 1527 C C . TYR A 1 192 ? 7.280 3.561 11.404 1.00 97.06 192 TYR A C 1
ATOM 1529 O O . TYR A 1 192 ? 7.434 2.489 10.811 1.00 97.06 192 TYR A O 1
ATOM 1537 N N . GLN A 1 193 ? 8.085 4.609 11.188 1.00 95.75 193 GLN A N 1
ATOM 1538 C CA . GLN A 1 193 ? 9.181 4.601 10.214 1.00 95.75 193 GLN A CA 1
ATOM 1539 C C . GLN A 1 193 ? 10.242 3.567 10.617 1.00 95.75 193 GLN A C 1
ATOM 1541 O O . GLN A 1 193 ? 10.742 2.807 9.784 1.00 95.75 193 GLN A O 1
ATOM 1546 N N . GLN A 1 194 ? 10.539 3.482 11.915 1.00 97.06 194 GLN A N 1
ATOM 1547 C CA . GLN A 1 194 ? 11.428 2.462 12.461 1.00 97.06 194 GLN A CA 1
ATOM 1548 C C . GLN A 1 194 ? 10.819 1.058 12.349 1.00 97.06 194 GLN A C 1
ATOM 1550 O O . GLN A 1 194 ? 11.515 0.106 11.989 1.00 97.06 194 GLN A O 1
ATOM 1555 N N . LEU A 1 195 ? 9.521 0.921 12.620 1.00 98.31 195 LEU A N 1
ATOM 1556 C CA . LEU A 1 195 ? 8.818 -0.356 12.579 1.00 98.31 195 LEU A CA 1
ATOM 1557 C C . LEU A 1 195 ? 8.831 -0.966 11.171 1.00 98.31 195 LEU A C 1
ATOM 1559 O O . LEU A 1 195 ? 9.183 -2.137 11.017 1.00 98.31 195 LEU A O 1
ATOM 1563 N N . VAL A 1 196 ? 8.501 -0.179 10.140 1.00 98.31 196 VAL A N 1
ATOM 1564 C CA . VAL A 1 196 ? 8.549 -0.646 8.744 1.00 98.31 196 VAL A CA 1
ATOM 1565 C C . VAL A 1 196 ? 9.975 -0.977 8.310 1.00 98.31 196 VAL A C 1
ATOM 1567 O O . VAL A 1 196 ? 10.189 -1.956 7.588 1.00 98.31 196 VAL A O 1
ATOM 1570 N N . HIS A 1 197 ? 10.962 -0.221 8.801 1.00 98.06 197 HIS A N 1
ATOM 1571 C CA . HIS A 1 197 ? 12.361 -0.507 8.519 1.00 98.06 197 HIS A CA 1
ATOM 1572 C C . HIS A 1 197 ? 12.770 -1.884 9.054 1.00 98.06 197 HIS A C 1
ATOM 1574 O O . HIS A 1 197 ? 13.229 -2.731 8.291 1.00 98.06 197 HIS A O 1
ATOM 1580 N N . GLN A 1 198 ? 12.548 -2.124 10.346 1.00 98.44 198 GLN A N 1
ATOM 1581 C CA . GLN A 1 198 ? 12.976 -3.342 11.040 1.00 98.44 198 GLN A CA 1
ATOM 1582 C C . GLN A 1 198 ? 12.244 -4.600 10.568 1.00 98.44 198 GLN A C 1
ATOM 1584 O O . GLN A 1 198 ? 12.822 -5.682 10.549 1.00 98.44 198 GLN A O 1
ATOM 1589 N N . ARG A 1 199 ? 10.957 -4.479 10.224 1.00 98.56 199 ARG A N 1
ATOM 1590 C CA . ARG A 1 199 ? 10.108 -5.642 9.929 1.00 98.56 199 ARG A CA 1
ATOM 1591 C C . ARG A 1 199 ? 9.964 -5.969 8.450 1.00 98.56 199 ARG A C 1
ATOM 1593 O O . ARG A 1 199 ? 9.549 -7.080 8.131 1.00 98.56 199 ARG A O 1
ATOM 1600 N N . ILE A 1 200 ? 10.266 -5.023 7.558 1.00 98.75 200 ILE A N 1
ATOM 1601 C CA . ILE A 1 200 ? 10.073 -5.207 6.113 1.00 98.75 200 ILE A CA 1
ATOM 1602 C C . ILE A 1 200 ? 11.317 -4.801 5.321 1.00 98.75 200 ILE A C 1
ATOM 1604 O O . ILE A 1 200 ? 11.837 -5.611 4.559 1.00 98.75 200 ILE A O 1
ATOM 1608 N N . ILE A 1 201 ? 11.814 -3.570 5.480 1.00 98.50 201 ILE A N 1
ATOM 1609 C CA . ILE A 1 201 ? 12.884 -3.039 4.612 1.00 98.50 201 ILE A CA 1
ATOM 1610 C C . ILE A 1 201 ? 14.203 -3.781 4.828 1.00 98.50 201 ILE A C 1
ATOM 1612 O O . ILE A 1 201 ? 14.812 -4.228 3.857 1.00 98.50 201 ILE A O 1
ATOM 1616 N N . GLU A 1 202 ? 14.648 -3.907 6.077 1.00 98.31 202 GLU A N 1
ATOM 1617 C CA . GLU A 1 202 ? 15.923 -4.534 6.425 1.00 98.31 202 GLU A CA 1
ATOM 1618 C C . GLU A 1 202 ? 15.922 -6.049 6.153 1.00 98.31 202 GLU A C 1
ATOM 1620 O O . GLU A 1 202 ? 16.814 -6.495 5.427 1.00 98.31 202 GLU A O 1
ATOM 1625 N N . PRO A 1 203 ? 14.915 -6.842 6.588 1.00 98.38 203 PRO A N 1
ATOM 1626 C CA . PRO A 1 203 ? 14.877 -8.280 6.307 1.00 98.38 203 PRO A CA 1
ATOM 1627 C C . PRO A 1 203 ? 14.854 -8.617 4.813 1.00 98.38 203 PRO A C 1
ATOM 1629 O O . PRO A 1 203 ? 15.472 -9.589 4.389 1.00 98.38 203 PRO A O 1
ATOM 1632 N N . LEU A 1 204 ? 14.175 -7.798 4.002 1.00 98.62 204 LEU A N 1
ATOM 1633 C CA . LEU A 1 204 ? 14.102 -7.995 2.553 1.00 98.62 204 LEU A CA 1
ATOM 1634 C C . LEU A 1 204 ? 15.202 -7.255 1.784 1.00 98.62 204 LEU A C 1
ATOM 1636 O O . LEU A 1 204 ? 15.244 -7.330 0.555 1.00 98.62 204 LEU A O 1
ATOM 1640 N N . ASN A 1 205 ? 16.085 -6.522 2.466 1.00 98.12 205 ASN A N 1
ATOM 1641 C CA . ASN A 1 205 ? 17.123 -5.704 1.845 1.00 98.12 205 ASN A CA 1
ATOM 1642 C C . ASN A 1 205 ? 16.566 -4.779 0.733 1.00 98.12 205 ASN A C 1
ATOM 1644 O O . ASN A 1 205 ? 17.039 -4.784 -0.410 1.00 98.12 205 ASN A O 1
ATOM 1648 N N . LEU A 1 206 ? 15.510 -4.016 1.041 1.00 98.25 206 LEU A N 1
ATOM 1649 C CA . LEU A 1 206 ? 14.873 -3.068 0.112 1.00 98.25 206 LEU A CA 1
ATOM 1650 C C . LEU A 1 206 ? 15.689 -1.766 0.026 1.00 98.25 206 LEU A C 1
ATOM 1652 O O . LEU A 1 206 ? 15.345 -0.725 0.592 1.00 98.25 206 LEU A O 1
ATOM 1656 N N . THR A 1 207 ? 16.828 -1.829 -0.662 1.00 95.81 207 THR A N 1
ATOM 1657 C CA . THR A 1 207 ? 17.858 -0.778 -0.647 1.00 95.81 207 THR A CA 1
ATOM 1658 C C . THR A 1 207 ? 17.430 0.559 -1.249 1.00 95.81 207 THR A C 1
ATOM 1660 O O . THR A 1 207 ? 18.075 1.568 -0.958 1.00 95.81 207 THR A O 1
ATOM 1663 N N . HIS A 1 208 ? 16.329 0.611 -1.995 1.00 96.19 208 HIS A N 1
ATOM 1664 C CA . HIS A 1 208 ? 15.773 1.809 -2.631 1.00 96.19 208 HIS A CA 1
ATOM 1665 C C . HIS A 1 208 ? 14.390 2.191 -2.087 1.00 96.19 208 HIS A C 1
ATOM 1667 O O . HIS A 1 208 ? 13.760 3.106 -2.614 1.00 96.19 208 HIS A O 1
ATOM 1673 N N . THR A 1 209 ? 13.916 1.508 -1.043 1.00 97.38 209 THR A N 1
ATOM 1674 C CA . THR A 1 209 ? 12.637 1.807 -0.398 1.00 97.38 209 THR A CA 1
ATOM 1675 C C . THR A 1 209 ? 12.850 2.653 0.844 1.00 97.38 209 THR A C 1
ATOM 1677 O O . THR A 1 209 ? 13.626 2.282 1.725 1.00 97.38 209 THR A O 1
ATOM 1680 N N . ARG A 1 210 ? 12.184 3.803 0.918 1.00 94.56 210 ARG A N 1
ATOM 1681 C CA . ARG A 1 210 ? 12.273 4.754 2.032 1.00 94.56 210 ARG A CA 1
ATOM 1682 C C . ARG A 1 210 ? 10.892 5.300 2.370 1.00 94.56 210 ARG A C 1
ATOM 1684 O O . ARG A 1 210 ? 10.000 5.314 1.525 1.00 94.56 210 ARG A O 1
ATOM 1691 N N . PHE A 1 211 ? 10.741 5.753 3.605 1.00 94.25 211 PHE A N 1
ATOM 1692 C CA . PHE A 1 211 ? 9.524 6.361 4.131 1.00 94.25 211 PHE A CA 1
ATOM 1693 C C . PHE A 1 211 ? 9.876 7.742 4.657 1.00 94.25 211 PHE A C 1
ATOM 1695 O O . PHE A 1 211 ? 10.858 7.863 5.386 1.00 94.25 211 PHE A O 1
ATOM 1702 N N . GLY A 1 212 ? 9.079 8.743 4.305 1.00 89.69 212 GLY A N 1
ATOM 1703 C CA . GLY A 1 212 ? 9.380 10.141 4.576 1.00 89.69 212 GLY A CA 1
ATOM 1704 C C . GLY A 1 212 ? 10.153 10.772 3.423 1.00 89.69 212 GLY A C 1
ATOM 1705 O O . GLY A 1 212 ? 11.165 10.242 2.953 1.00 89.69 212 GLY A O 1
ATOM 1706 N N . ARG A 1 213 ? 9.686 11.926 2.950 1.00 82.31 213 ARG A N 1
ATOM 1707 C CA . ARG A 1 213 ? 10.372 12.694 1.900 1.00 82.31 213 ARG A CA 1
ATOM 1708 C C . ARG A 1 213 ? 11.799 13.096 2.293 1.00 82.31 213 ARG A C 1
ATOM 1710 O O . ARG A 1 213 ? 12.682 13.173 1.439 1.00 82.31 213 ARG A O 1
ATOM 1717 N N . GLU A 1 214 ? 12.036 13.348 3.574 1.00 84.12 214 GLU A N 1
ATOM 1718 C CA . GLU A 1 214 ? 13.345 13.693 4.124 1.00 84.12 214 GLU A CA 1
ATOM 1719 C C . GLU A 1 214 ? 14.423 12.649 3.808 1.00 84.12 214 GLU A C 1
ATOM 1721 O O . GLU A 1 214 ? 15.564 13.020 3.526 1.00 84.12 214 GLU A O 1
ATOM 1726 N N . GLU A 1 215 ? 14.043 11.372 3.735 1.00 84.19 215 GLU A N 1
ATOM 1727 C CA . GLU A 1 215 ? 14.944 10.248 3.462 1.00 84.19 215 GLU A CA 1
ATOM 1728 C C . GLU A 1 215 ? 15.383 10.167 1.994 1.00 84.19 215 GLU A C 1
ATOM 1730 O O . GLU A 1 215 ? 16.366 9.500 1.664 1.00 84.19 215 GLU A O 1
ATOM 1735 N N . VAL A 1 216 ? 14.672 10.851 1.092 1.00 81.50 216 VAL A N 1
ATOM 1736 C CA . VAL A 1 216 ? 14.952 10.843 -0.352 1.00 81.50 216 VAL A CA 1
ATOM 1737 C C . VAL A 1 216 ? 15.430 12.189 -0.890 1.00 81.50 216 VAL A C 1
ATOM 1739 O O . VAL A 1 216 ? 15.785 12.276 -2.061 1.00 81.50 216 VAL A O 1
ATOM 1742 N N . ASN A 1 217 ? 15.528 13.226 -0.052 1.00 71.94 217 ASN A N 1
ATOM 1743 C CA . ASN A 1 217 ? 15.946 14.573 -0.468 1.00 71.94 217 ASN A CA 1
ATOM 1744 C C . ASN A 1 217 ? 17.343 14.624 -1.122 1.00 71.94 217 ASN A C 1
ATOM 1746 O O . ASN A 1 217 ? 17.592 15.476 -1.971 1.00 71.94 217 ASN A O 1
ATOM 1750 N N . ASN A 1 218 ? 18.245 13.707 -0.758 1.00 62.56 218 ASN A N 1
ATOM 1751 C CA . ASN A 1 218 ? 19.592 13.613 -1.339 1.00 62.56 218 ASN A CA 1
ATOM 1752 C C . ASN A 1 218 ? 19.679 12.631 -2.522 1.00 62.56 218 ASN A C 1
ATOM 1754 O O . ASN A 1 218 ? 20.752 12.440 -3.096 1.00 62.56 218 ASN A O 1
ATOM 1758 N N . GLN A 1 219 ? 18.571 11.981 -2.882 1.00 67.38 219 GLN A N 1
ATOM 1759 C CA . GLN A 1 219 ? 18.492 11.034 -3.987 1.00 67.38 219 GLN A CA 1
ATOM 1760 C C . GLN A 1 219 ? 17.771 11.676 -5.172 1.00 67.38 219 GLN A C 1
ATOM 1762 O O . GLN A 1 219 ? 16.856 12.482 -5.018 1.00 67.38 219 GLN A O 1
ATOM 1767 N N . LYS A 1 220 ? 18.159 11.298 -6.393 1.00 78.75 220 LYS A N 1
ATOM 1768 C CA . LYS A 1 220 ? 17.357 11.635 -7.571 1.00 78.75 220 LYS A CA 1
ATOM 1769 C C . LYS A 1 220 ? 16.085 10.786 -7.532 1.00 78.75 220 LYS A C 1
ATOM 1771 O O . LYS A 1 220 ? 16.153 9.587 -7.802 1.00 78.75 220 LYS A O 1
ATOM 1776 N N . THR A 1 221 ? 14.957 11.401 -7.191 1.00 90.88 221 THR A N 1
ATOM 1777 C CA . THR A 1 221 ? 13.616 10.819 -7.313 1.00 90.88 221 THR A CA 1
ATOM 1778 C C . THR A 1 221 ? 12.978 11.250 -8.627 1.00 90.88 221 THR A C 1
ATOM 1780 O O . THR A 1 221 ? 13.239 12.342 -9.136 1.00 90.88 221 THR A O 1
ATOM 1783 N N . VAL A 1 222 ? 12.184 10.366 -9.224 1.00 93.75 222 VAL A N 1
ATOM 1784 C CA . VAL A 1 222 ? 11.424 10.674 -10.436 1.00 93.75 222 VAL A CA 1
ATOM 1785 C C . VAL A 1 222 ? 10.261 11.588 -10.063 1.00 93.75 222 VAL A C 1
ATOM 1787 O O . VAL A 1 222 ? 9.497 11.285 -9.145 1.00 93.75 222 VAL A O 1
ATOM 1790 N N . ALA A 1 223 ? 10.131 12.711 -10.766 1.00 92.38 223 ALA A N 1
ATOM 1791 C CA . ALA A 1 223 ? 9.030 13.639 -10.576 1.00 92.38 223 ALA A CA 1
ATOM 1792 C C . ALA A 1 223 ? 7.706 13.011 -11.039 1.00 92.38 223 ALA A C 1
ATOM 1794 O O . ALA A 1 223 ? 7.616 12.416 -12.113 1.00 92.38 223 ALA A O 1
ATOM 1795 N N . ALA A 1 224 ? 6.670 13.163 -10.218 1.00 92.38 224 ALA A N 1
ATOM 1796 C CA . ALA A 1 224 ? 5.323 12.707 -10.525 1.00 92.38 224 ALA A CA 1
ATOM 1797 C C . ALA A 1 224 ? 4.558 13.789 -11.296 1.00 92.38 224 ALA A C 1
ATOM 1799 O O . ALA A 1 224 ? 4.554 14.950 -10.887 1.00 92.38 224 ALA A O 1
ATOM 1800 N N . TYR A 1 225 ? 3.870 13.407 -12.372 1.00 91.75 225 TYR A N 1
ATOM 1801 C CA . TYR A 1 225 ? 3.085 14.323 -13.198 1.00 91.75 225 TYR A CA 1
ATOM 1802 C C . TYR A 1 225 ? 1.676 13.787 -13.426 1.00 91.75 225 TYR A C 1
ATOM 1804 O O . TYR A 1 225 ? 1.508 12.631 -13.796 1.00 91.75 225 TYR A O 1
ATOM 1812 N N . LEU A 1 226 ? 0.677 14.644 -13.240 1.00 88.50 226 LEU A N 1
ATOM 1813 C CA . LEU A 1 226 ? -0.709 14.419 -13.637 1.00 88.50 226 LEU A CA 1
ATOM 1814 C C . LEU A 1 226 ? -0.971 15.050 -15.016 1.00 88.50 226 LEU A C 1
ATOM 1816 O O . LEU A 1 226 ? -0.295 16.020 -15.374 1.00 88.50 226 LEU A O 1
ATOM 1820 N N . PRO A 1 227 ? -1.959 14.557 -15.783 1.00 84.06 227 PRO A N 1
ATOM 1821 C CA . PRO A 1 227 ? -2.365 15.196 -17.032 1.00 84.06 227 PRO A CA 1
ATOM 1822 C C . PRO A 1 227 ? -2.842 16.639 -16.808 1.00 84.06 227 PRO A C 1
ATOM 1824 O O . PRO A 1 227 ? -3.632 16.898 -15.900 1.00 84.06 227 PRO A O 1
ATOM 1827 N N . ASN A 1 228 ? -2.404 17.570 -17.658 1.00 79.94 228 ASN A N 1
ATOM 1828 C CA . ASN A 1 228 ? -2.851 18.966 -17.650 1.00 79.94 228 ASN A CA 1
ATOM 1829 C C . ASN A 1 228 ? -3.301 19.394 -19.052 1.00 79.94 228 ASN A C 1
ATOM 1831 O O . ASN A 1 228 ? -2.544 19.278 -20.012 1.00 79.94 228 ASN A O 1
ATOM 1835 N N . SER A 1 229 ? -4.513 19.940 -19.169 1.00 71.31 229 SER A N 1
ATOM 1836 C CA . SER A 1 229 ? -5.073 20.399 -20.446 1.00 71.31 229 SER A CA 1
ATOM 1837 C C . SER A 1 229 ? -4.356 21.613 -21.054 1.00 71.31 229 SER A C 1
ATOM 1839 O O . SER A 1 229 ? -4.523 21.863 -22.244 1.00 71.31 229 SER A O 1
ATOM 1841 N N . GLN A 1 230 ? -3.567 22.361 -20.274 1.00 70.56 230 GLN A N 1
ATOM 1842 C CA . GLN A 1 230 ? -2.867 23.573 -20.720 1.00 70.56 230 GLN A CA 1
ATOM 1843 C C . GLN A 1 230 ? -1.379 23.345 -21.024 1.00 70.56 230 GLN A C 1
ATOM 1845 O O . GLN A 1 230 ? -0.860 23.917 -21.979 1.00 70.56 230 GLN A O 1
ATOM 1850 N N . SER A 1 231 ? -0.690 22.524 -20.224 1.00 67.69 231 SER A N 1
ATOM 1851 C CA . SER A 1 231 ? 0.766 22.295 -20.308 1.00 67.69 231 SER A CA 1
ATOM 1852 C C . SER A 1 231 ? 1.158 20.848 -20.629 1.00 67.69 231 SER A C 1
ATOM 1854 O O . SER A 1 231 ? 2.344 20.522 -20.617 1.00 67.69 231 SER A O 1
ATOM 1856 N N . GLY A 1 232 ? 0.190 19.952 -20.847 1.00 81.75 232 GLY A N 1
ATOM 1857 C CA . GLY A 1 232 ? 0.402 18.503 -20.959 1.00 81.75 232 GLY A CA 1
ATOM 1858 C C . GLY A 1 232 ? 0.629 17.831 -19.600 1.00 81.75 232 GLY A C 1
ATOM 1859 O O . GLY A 1 232 ? -0.029 16.841 -19.284 1.00 81.75 232 GLY A O 1
ATOM 1860 N N . TYR A 1 233 ? 1.471 18.426 -18.748 1.00 86.88 233 TYR A N 1
ATOM 1861 C CA . TYR A 1 233 ? 1.853 17.888 -17.439 1.00 86.88 233 TYR A CA 1
ATOM 1862 C C . TYR A 1 233 ? 1.669 18.903 -16.304 1.00 86.88 233 TYR A C 1
ATOM 1864 O O . TYR A 1 233 ? 2.102 20.052 -16.405 1.00 86.88 233 TYR A O 1
ATOM 1872 N N . LEU A 1 234 ? 1.076 18.463 -15.194 1.00 86.50 234 LEU A N 1
ATOM 1873 C CA . LEU A 1 234 ? 1.035 19.158 -13.905 1.00 86.50 234 LEU A CA 1
ATOM 1874 C C . LEU A 1 234 ? 1.860 18.357 -12.901 1.00 86.50 234 LEU A C 1
ATOM 1876 O O . LEU A 1 234 ? 1.526 17.212 -12.606 1.00 86.50 234 LEU A O 1
ATOM 1880 N N . GLN A 1 235 ? 2.933 18.935 -12.366 1.00 87.69 235 GLN A N 1
ATOM 1881 C CA . GLN A 1 235 ? 3.743 18.231 -11.376 1.00 87.69 235 GLN A CA 1
ATOM 1882 C C . GLN A 1 235 ? 2.944 18.020 -10.081 1.00 87.69 235 GLN A C 1
ATOM 1884 O O . GLN A 1 235 ? 2.487 18.979 -9.460 1.00 87.69 235 GLN A O 1
ATOM 1889 N N . ASN A 1 236 ? 2.798 16.765 -9.657 1.00 87.00 236 ASN A N 1
ATOM 1890 C CA . ASN A 1 236 ? 2.146 16.421 -8.402 1.00 87.00 236 ASN A CA 1
ATOM 1891 C C . ASN A 1 236 ? 3.121 16.633 -7.240 1.00 87.00 236 ASN A C 1
ATOM 1893 O O . ASN A 1 236 ? 3.956 15.780 -6.943 1.00 87.00 236 ASN A O 1
ATOM 1897 N N . ASN A 1 237 ? 2.990 17.787 -6.592 1.00 82.62 237 ASN A N 1
ATOM 1898 C CA . ASN A 1 237 ? 3.814 18.206 -5.463 1.00 82.62 237 ASN A CA 1
ATOM 1899 C C . ASN A 1 237 ? 3.034 18.228 -4.141 1.00 82.62 237 ASN A C 1
ATOM 1901 O O . ASN A 1 237 ? 3.418 18.967 -3.235 1.00 82.62 237 ASN A O 1
ATOM 1905 N N . ILE A 1 238 ? 1.941 17.465 -4.023 1.00 84.62 238 ILE A N 1
ATOM 1906 C CA . ILE A 1 238 ? 1.177 17.381 -2.772 1.00 84.62 238 ILE A CA 1
ATOM 1907 C C . ILE A 1 238 ? 2.089 16.845 -1.666 1.00 84.62 238 ILE A C 1
ATOM 1909 O O . ILE A 1 238 ? 2.733 15.808 -1.820 1.00 84.62 238 ILE A O 1
ATOM 1913 N N . GLN A 1 239 ? 2.135 17.563 -0.544 1.00 84.38 239 GLN A N 1
ATOM 1914 C CA . GLN A 1 239 ? 2.946 17.203 0.616 1.00 84.38 239 GLN A CA 1
ATOM 1915 C C . GLN A 1 239 ? 2.026 16.915 1.785 1.00 84.38 239 GLN A C 1
ATOM 1917 O O . GLN A 1 239 ? 1.354 17.809 2.298 1.00 84.38 239 GLN A O 1
ATOM 1922 N N . PHE A 1 240 ? 2.005 15.654 2.194 1.00 89.62 240 PHE A N 1
ATOM 1923 C CA . PHE A 1 240 ? 1.350 15.257 3.425 1.00 89.62 240 PHE A CA 1
ATOM 1924 C C . PHE A 1 240 ? 2.244 15.587 4.629 1.00 89.62 240 PHE A C 1
ATOM 1926 O O . PHE A 1 240 ? 3.469 15.622 4.501 1.00 89.62 240 PHE A O 1
ATOM 1933 N N . PRO A 1 241 ? 1.655 15.860 5.805 1.00 90.19 241 PRO A N 1
ATOM 1934 C CA . PRO A 1 241 ? 2.430 16.083 7.019 1.00 90.19 241 PRO A CA 1
ATOM 1935 C C . PRO A 1 241 ? 3.161 14.797 7.430 1.00 90.19 241 PRO A C 1
ATOM 1937 O O . PRO A 1 241 ? 2.676 13.701 7.164 1.00 90.19 241 PRO A O 1
ATOM 1940 N N . ARG A 1 242 ? 4.285 14.909 8.149 1.00 89.81 242 ARG A N 1
ATOM 1941 C CA . ARG A 1 242 ? 5.120 13.751 8.537 1.00 89.81 242 ARG A CA 1
ATOM 1942 C C . ARG A 1 242 ? 4.339 12.635 9.245 1.00 89.81 242 ARG A C 1
ATOM 1944 O O . ARG A 1 242 ? 4.594 11.464 9.010 1.00 89.81 242 ARG A O 1
ATOM 1951 N N . TYR A 1 243 ? 3.336 12.975 10.057 1.00 91.44 243 TYR A N 1
ATOM 1952 C CA . TYR A 1 243 ? 2.512 11.976 10.753 1.00 91.44 243 TYR A CA 1
ATOM 1953 C C . TYR A 1 243 ? 1.618 11.129 9.819 1.00 91.44 243 TYR A C 1
ATOM 1955 O O . TYR A 1 243 ? 1.032 10.142 10.251 1.00 91.44 243 TYR A O 1
ATOM 1963 N N . ALA A 1 244 ? 1.490 11.504 8.544 1.00 91.44 244 ALA A N 1
ATOM 1964 C CA . ALA A 1 244 ? 0.728 10.788 7.520 1.00 91.44 244 ALA A CA 1
ATOM 1965 C C . ALA A 1 244 ? 1.581 9.793 6.701 1.00 91.44 244 ALA A C 1
ATOM 1967 O O . ALA A 1 244 ? 1.100 9.202 5.730 1.00 91.44 244 ALA A O 1
ATOM 1968 N N . ILE A 1 245 ? 2.827 9.554 7.127 1.00 93.75 245 ILE A N 1
ATOM 1969 C CA . ILE A 1 245 ? 3.792 8.613 6.530 1.00 93.75 245 ILE A CA 1
ATOM 1970 C C . ILE A 1 245 ? 3.241 7.195 6.307 1.00 93.75 245 ILE A C 1
ATOM 1972 O O . ILE A 1 245 ? 3.705 6.470 5.433 1.00 93.75 245 ILE A O 1
ATOM 1976 N N . VAL A 1 246 ? 2.198 6.829 7.049 1.00 95.06 246 VAL A N 1
ATOM 1977 C CA . VAL A 1 246 ? 1.531 5.521 7.052 1.00 95.06 246 VAL A CA 1
ATOM 1978 C C . VAL A 1 246 ? 0.660 5.230 5.831 1.00 95.06 246 VAL A C 1
ATOM 1980 O O . VAL A 1 246 ? 0.229 4.088 5.651 1.00 95.06 246 VAL A O 1
ATOM 1983 N N . HIS A 1 247 ? 0.342 6.236 5.008 1.00 95.00 247 HIS A N 1
ATOM 1984 C CA . HIS A 1 247 ? -0.645 6.067 3.935 1.00 95.00 247 HIS A CA 1
ATOM 1985 C C . HIS A 1 247 ? -0.229 6.596 2.562 1.00 95.00 247 HIS A C 1
ATOM 1987 O O . HIS A 1 247 ? -0.813 6.136 1.577 1.00 95.00 247 HIS A O 1
ATOM 1993 N N . SER A 1 248 ? 0.756 7.497 2.464 1.00 91.19 248 SER A N 1
ATOM 1994 C CA . SER A 1 248 ? 1.122 8.108 1.175 1.00 91.19 248 SER A CA 1
ATOM 1995 C C . SER A 1 248 ? 2.593 8.473 0.963 1.00 91.19 248 SER A C 1
ATOM 1997 O O . SER A 1 248 ? 2.925 8.871 -0.150 1.00 91.19 248 SER A O 1
ATOM 1999 N N . ASP A 1 249 ? 3.456 8.415 1.982 1.00 91.44 249 ASP A N 1
ATOM 2000 C CA . ASP A 1 249 ? 4.802 9.020 1.919 1.00 91.44 249 ASP A CA 1
ATOM 2001 C C . ASP A 1 249 ? 5.928 7.977 1.878 1.00 91.44 249 ASP A C 1
ATOM 2003 O O . ASP A 1 249 ? 6.937 8.089 2.572 1.00 91.44 249 ASP A O 1
ATOM 2007 N N . ALA A 1 250 ? 5.741 6.927 1.075 1.00 95.19 250 ALA A N 1
ATOM 2008 C CA . ALA A 1 250 ? 6.824 6.014 0.729 1.00 95.19 250 ALA A CA 1
ATOM 2009 C C . ALA A 1 250 ? 7.328 6.265 -0.694 1.00 95.19 250 ALA A C 1
ATOM 2011 O O . ALA A 1 250 ? 6.599 6.701 -1.593 1.00 95.19 250 ALA A O 1
ATOM 2012 N N . TYR A 1 251 ? 8.590 5.914 -0.887 1.00 96.38 251 TYR A N 1
ATOM 2013 C CA . TYR A 1 251 ? 9.313 5.991 -2.142 1.00 96.38 251 TYR A CA 1
ATOM 2014 C C . TYR A 1 251 ? 9.991 4.648 -2.367 1.00 96.38 251 TYR A C 1
ATOM 2016 O O . TYR A 1 251 ? 10.540 4.071 -1.431 1.00 96.38 251 TYR A O 1
ATOM 2024 N N . SER A 1 252 ? 9.926 4.122 -3.583 1.00 97.69 252 SER A N 1
ATOM 2025 C CA . SER A 1 252 ? 10.495 2.814 -3.914 1.00 97.69 252 SER A CA 1
ATOM 2026 C C . SER A 1 252 ? 10.783 2.717 -5.410 1.00 97.69 252 SER A C 1
ATOM 2028 O O . SER A 1 252 ? 10.599 3.677 -6.157 1.00 97.69 252 SER A O 1
ATOM 2030 N N . ASN A 1 253 ? 11.237 1.557 -5.865 1.00 97.75 253 ASN A N 1
ATOM 2031 C CA . ASN A 1 253 ? 11.383 1.236 -7.275 1.00 97.75 253 ASN A CA 1
ATOM 2032 C C . ASN A 1 253 ? 10.719 -0.113 -7.582 1.00 97.75 253 ASN A C 1
ATOM 2034 O O . ASN A 1 253 ? 10.344 -0.870 -6.686 1.00 97.75 253 ASN A O 1
ATOM 2038 N N . VAL A 1 254 ? 10.591 -0.442 -8.865 1.00 98.44 254 VAL A N 1
ATOM 2039 C CA . VAL A 1 254 ? 9.924 -1.684 -9.280 1.00 98.44 254 VAL A CA 1
ATOM 2040 C C . VAL A 1 254 ? 10.652 -2.954 -8.825 1.00 98.44 254 VAL A C 1
ATOM 2042 O O . VAL A 1 254 ? 10.018 -3.997 -8.692 1.00 98.44 254 VAL A O 1
ATOM 2045 N N . GLN A 1 255 ? 11.963 -2.892 -8.564 1.00 98.44 255 GLN A N 1
ATOM 2046 C CA . GLN A 1 255 ? 12.744 -4.046 -8.107 1.00 98.44 255 GLN A CA 1
ATOM 2047 C C . GLN A 1 255 ? 12.451 -4.378 -6.639 1.00 98.44 255 GLN A C 1
ATOM 2049 O O . GLN A 1 255 ? 12.196 -5.538 -6.312 1.00 98.44 255 GLN A O 1
ATOM 2054 N N . ASP A 1 256 ? 12.443 -3.369 -5.771 1.00 98.75 256 ASP A N 1
ATOM 2055 C CA . ASP A 1 256 ? 12.125 -3.518 -4.354 1.00 98.75 256 ASP A CA 1
ATOM 2056 C C . ASP A 1 256 ? 10.645 -3.846 -4.148 1.00 98.75 256 ASP A C 1
ATOM 2058 O O . ASP A 1 256 ? 10.331 -4.754 -3.380 1.00 98.75 256 ASP A O 1
ATOM 2062 N N . LEU A 1 257 ? 9.737 -3.188 -4.882 1.00 98.81 257 LEU A N 1
ATOM 2063 C CA . LEU A 1 257 ? 8.315 -3.545 -4.868 1.00 98.81 257 LEU A CA 1
ATOM 2064 C C . LEU A 1 257 ? 8.115 -5.000 -5.298 1.00 98.81 257 LEU A C 1
ATOM 2066 O O . LEU A 1 257 ? 7.425 -5.750 -4.613 1.00 98.81 257 LEU A O 1
ATOM 2070 N N . SER A 1 258 ? 8.771 -5.447 -6.373 1.00 98.69 258 SER A N 1
ATOM 2071 C CA . SER A 1 258 ? 8.696 -6.848 -6.795 1.00 98.69 258 SER A CA 1
ATOM 2072 C C . SER A 1 258 ? 9.220 -7.806 -5.724 1.00 98.69 258 SER A C 1
ATOM 2074 O O . SER A 1 258 ? 8.627 -8.869 -5.527 1.00 98.69 258 SER A O 1
ATOM 2076 N N . ARG A 1 259 ? 10.292 -7.447 -5.004 1.00 98.81 259 ARG A N 1
ATOM 2077 C CA . ARG A 1 259 ? 10.814 -8.252 -3.890 1.00 98.81 259 ARG A CA 1
ATOM 2078 C C . ARG A 1 259 ? 9.828 -8.311 -2.724 1.00 98.81 259 ARG A C 1
ATOM 2080 O O . ARG A 1 259 ? 9.575 -9.401 -2.229 1.00 98.81 259 ARG A O 1
ATOM 2087 N N . PHE A 1 260 ? 9.218 -7.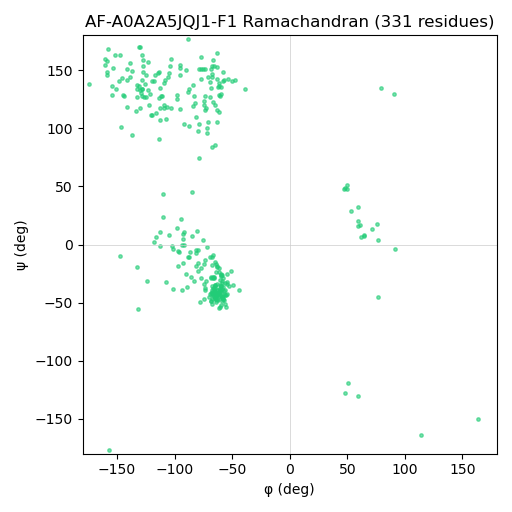187 -2.352 1.00 98.88 260 PHE A N 1
ATOM 2088 C CA . PHE A 1 260 ? 8.157 -7.135 -1.344 1.00 98.88 260 PHE A CA 1
ATOM 2089 C C . PHE A 1 260 ? 6.966 -8.038 -1.710 1.00 98.88 260 PHE A C 1
ATOM 2091 O O . PHE A 1 260 ? 6.539 -8.852 -0.894 1.00 98.88 260 PHE A O 1
ATOM 2098 N N . LEU A 1 261 ? 6.478 -7.971 -2.955 1.00 98.81 261 LEU A N 1
ATOM 2099 C CA . LEU A 1 261 ? 5.396 -8.848 -3.424 1.00 98.81 261 LEU A CA 1
ATOM 2100 C C . LEU A 1 261 ? 5.813 -10.328 -3.453 1.00 98.81 261 LEU A C 1
ATOM 2102 O O . LEU A 1 261 ? 5.011 -11.198 -3.122 1.00 98.81 261 LEU A O 1
ATOM 2106 N N . SER A 1 262 ? 7.063 -10.613 -3.832 1.00 98.62 262 SER A N 1
ATOM 2107 C CA . SER A 1 262 ? 7.612 -11.976 -3.841 1.00 98.62 262 SER A CA 1
ATOM 2108 C C . SER A 1 262 ? 7.637 -12.555 -2.425 1.00 98.62 262 SER A C 1
ATOM 2110 O O . SER A 1 262 ? 7.150 -13.660 -2.218 1.00 98.62 262 SER A O 1
ATOM 2112 N N . ALA A 1 263 ? 8.124 -11.782 -1.451 1.00 98.69 263 ALA A N 1
ATOM 2113 C CA . ALA A 1 263 ? 8.227 -12.191 -0.053 1.00 98.69 263 ALA A CA 1
ATOM 2114 C C . ALA A 1 263 ? 6.859 -12.463 0.596 1.00 98.69 263 ALA A C 1
ATOM 2116 O O . ALA A 1 263 ? 6.733 -13.377 1.408 1.00 98.69 263 ALA A O 1
ATOM 2117 N N . LEU A 1 264 ? 5.813 -11.719 0.213 1.00 98.44 264 LEU A N 1
ATOM 2118 C CA . LEU A 1 264 ? 4.439 -12.055 0.599 1.00 98.44 264 LEU A CA 1
ATOM 2119 C C . LEU A 1 264 ? 4.053 -13.434 0.054 1.00 98.44 264 LEU A C 1
ATOM 2121 O O . LEU A 1 264 ? 3.673 -14.313 0.819 1.00 98.44 264 LEU A O 1
ATOM 2125 N N . MET A 1 265 ? 4.203 -13.657 -1.252 1.00 97.94 265 MET A N 1
ATOM 2126 C CA . MET A 1 265 ? 3.772 -14.912 -1.881 1.00 97.94 265 MET A CA 1
ATOM 2127 C C . MET A 1 265 ? 4.565 -16.143 -1.430 1.00 97.94 265 MET A C 1
ATOM 2129 O O . MET A 1 265 ? 4.016 -17.246 -1.387 1.00 97.94 265 MET A O 1
ATOM 2133 N N . GLU A 1 266 ? 5.824 -15.977 -1.034 1.00 96.94 266 GLU A N 1
ATOM 2134 C CA . GLU A 1 266 ? 6.636 -17.048 -0.440 1.00 96.94 266 GLU A CA 1
ATOM 2135 C C . GLU A 1 266 ? 6.365 -17.264 1.055 1.00 96.94 266 GLU A C 1
ATOM 2137 O O . GLU A 1 266 ? 6.850 -18.229 1.638 1.00 96.94 266 GLU A O 1
ATOM 2142 N N . GLY A 1 267 ? 5.530 -16.427 1.673 1.00 97.00 267 GLY A N 1
ATOM 2143 C CA . GLY A 1 267 ? 5.190 -16.535 3.086 1.00 97.00 267 GLY A CA 1
ATOM 2144 C C . GLY A 1 267 ? 6.292 -16.048 4.033 1.00 97.00 267 GLY A C 1
ATOM 2145 O O . GLY A 1 267 ? 6.272 -16.394 5.210 1.00 97.00 267 GLY A O 1
ATOM 2146 N N . GLU A 1 268 ? 7.258 -15.271 3.533 1.00 97.81 268 GLU A N 1
ATOM 2147 C CA . GLU A 1 268 ? 8.392 -14.750 4.311 1.00 97.81 268 GLU A CA 1
ATOM 2148 C C . GLU A 1 268 ? 7.976 -13.611 5.248 1.00 97.81 268 GLU A C 1
ATOM 2150 O O . GLU A 1 268 ? 8.531 -13.466 6.335 1.00 97.81 268 GLU A O 1
ATOM 2155 N N . LEU A 1 269 ? 7.008 -12.787 4.825 1.00 98.25 269 LEU A N 1
ATOM 2156 C CA . LEU A 1 269 ? 6.505 -11.679 5.643 1.00 98.25 269 LEU A CA 1
ATOM 2157 C C . LEU A 1 269 ? 5.342 -12.084 6.546 1.00 98.25 269 LEU A C 1
ATOM 2159 O O . LEU A 1 269 ? 5.241 -11.543 7.640 1.00 98.25 269 LEU A O 1
ATOM 2163 N N . VAL A 1 270 ? 4.467 -12.965 6.061 1.00 97.25 270 VAL A N 1
ATOM 2164 C CA . VAL A 1 270 ? 3.274 -13.499 6.740 1.00 97.25 270 VAL A CA 1
ATOM 2165 C C . VAL A 1 270 ? 2.885 -14.811 6.080 1.00 97.25 270 VAL A C 1
ATOM 2167 O O . VAL A 1 270 ? 3.035 -14.941 4.865 1.00 97.25 270 VAL A O 1
ATOM 2170 N N . SER A 1 271 ? 2.361 -15.779 6.833 1.00 98.06 271 SER A N 1
ATOM 2171 C CA . SER A 1 271 ? 2.026 -17.085 6.260 1.00 98.06 271 SER A CA 1
ATOM 2172 C C . SER A 1 271 ? 0.940 -17.003 5.182 1.00 98.06 271 SER A C 1
ATOM 2174 O O . SER A 1 271 ? 0.029 -16.172 5.219 1.00 98.06 271 SER A O 1
ATOM 2176 N N . ARG A 1 272 ? 0.968 -17.955 4.240 1.00 96.12 272 ARG A N 1
ATOM 2177 C CA . ARG A 1 272 ? -0.083 -18.086 3.214 1.00 96.12 272 ARG A CA 1
ATOM 2178 C C . ARG A 1 272 ? -1.476 -18.321 3.803 1.00 96.12 272 ARG A C 1
ATOM 2180 O O . ARG A 1 272 ? -2.454 -17.961 3.159 1.00 96.12 272 ARG A O 1
ATOM 2187 N N . SER A 1 273 ? -1.574 -18.890 5.009 1.00 96.81 273 SER A N 1
ATOM 2188 C CA . SER A 1 273 ? -2.857 -19.021 5.712 1.00 96.81 273 SER A CA 1
ATOM 2189 C C . SER A 1 273 ? -3.425 -17.643 6.037 1.00 96.81 273 SER A C 1
ATOM 2191 O O . SER A 1 273 ? -4.558 -17.350 5.672 1.00 96.81 2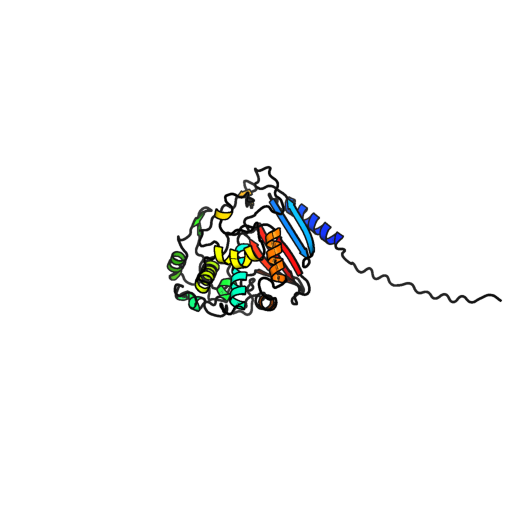73 SER A O 1
ATOM 2193 N N . VAL A 1 274 ? -2.609 -16.765 6.628 1.00 97.75 274 VAL A N 1
ATOM 2194 C CA . VAL A 1 274 ? -3.012 -15.385 6.921 1.00 97.75 274 VAL A CA 1
ATOM 2195 C C . VAL A 1 274 ? -3.342 -14.633 5.634 1.00 97.75 274 VAL A C 1
ATOM 2197 O O . VAL A 1 274 ? -4.371 -13.968 5.582 1.00 97.75 274 VAL A O 1
ATOM 2200 N N . LEU A 1 275 ? -2.546 -14.779 4.566 1.00 97.81 275 LEU A N 1
ATOM 2201 C CA . LEU A 1 275 ? -2.874 -14.180 3.264 1.00 97.81 275 LEU A CA 1
ATOM 2202 C C . LEU A 1 275 ? -4.228 -14.662 2.731 1.00 97.81 275 LEU A C 1
ATOM 2204 O O . LEU A 1 275 ? -5.037 -13.849 2.293 1.00 97.81 275 LEU A O 1
ATOM 2208 N N . SER A 1 276 ? -4.481 -15.973 2.775 1.00 96.06 276 SER A N 1
ATOM 2209 C CA . SER A 1 276 ? -5.742 -16.573 2.333 1.00 96.06 276 SER A CA 1
ATOM 2210 C C . SER A 1 276 ? -6.933 -15.992 3.087 1.00 96.06 276 SER A C 1
ATOM 2212 O O . SER A 1 276 ? -7.941 -15.661 2.467 1.00 96.06 276 SER A O 1
ATOM 2214 N N . ASP A 1 277 ? -6.814 -15.836 4.403 1.00 95.69 277 ASP A N 1
ATOM 2215 C CA . ASP A 1 277 ? -7.896 -15.329 5.246 1.00 95.69 277 ASP A CA 1
ATOM 2216 C C . ASP A 1 277 ? -8.105 -13.820 5.058 1.00 95.69 277 ASP A C 1
ATOM 2218 O O . ASP A 1 277 ? -9.237 -13.335 5.028 1.00 95.69 277 ASP A O 1
ATOM 2222 N N . TRP A 1 278 ? -7.019 -13.064 4.886 1.00 96.38 278 TRP A N 1
ATOM 2223 C CA . TRP A 1 278 ? -7.062 -11.605 4.809 1.00 96.38 278 TRP A CA 1
ATOM 2224 C C . TRP A 1 278 ? -7.405 -11.071 3.428 1.00 96.38 278 TRP A C 1
ATOM 2226 O O . TRP A 1 278 ? -8.045 -10.024 3.327 1.00 96.38 278 TRP A O 1
ATOM 2236 N N . TRP A 1 279 ? -7.021 -11.776 2.365 1.00 97.06 279 TRP A N 1
ATOM 2237 C CA . TRP A 1 279 ? -7.332 -11.418 0.981 1.00 97.06 279 TRP A CA 1
ATOM 2238 C C . TRP A 1 279 ? -8.707 -11.928 0.544 1.00 97.06 279 TRP A C 1
ATOM 2240 O O . TRP A 1 279 ? -8.888 -12.464 -0.553 1.00 97.06 279 TRP A O 1
ATOM 2250 N N . GLN A 1 280 ? -9.689 -11.724 1.419 1.00 94.50 280 GLN A N 1
ATOM 2251 C CA . GLN A 1 280 ? -11.105 -11.878 1.128 1.00 94.50 280 GLN A CA 1
ATOM 2252 C C . GLN A 1 280 ? -11.774 -10.503 1.192 1.00 94.50 280 GLN A C 1
ATOM 2254 O O . GLN A 1 280 ? -11.504 -9.736 2.121 1.00 94.50 280 GLN A O 1
ATOM 2259 N N . PRO A 1 281 ? -12.622 -10.160 0.211 1.00 93.75 281 PRO A N 1
ATOM 2260 C CA . PRO A 1 281 ? -13.271 -8.859 0.181 1.00 93.75 281 PRO A CA 1
ATOM 2261 C C . PRO A 1 281 ? -14.164 -8.692 1.416 1.00 93.75 281 PRO A C 1
ATOM 2263 O O . PRO A 1 281 ? -14.884 -9.609 1.812 1.00 93.75 281 PRO A O 1
ATOM 2266 N N . HIS A 1 282 ? -14.087 -7.521 2.048 1.00 95.56 282 HIS A N 1
ATOM 2267 C CA . HIS A 1 282 ? -14.735 -7.279 3.337 1.00 95.56 282 HIS A CA 1
ATOM 2268 C C . HIS A 1 282 ? -16.264 -7.253 3.188 1.00 95.56 282 HIS A C 1
ATOM 2270 O O . HIS A 1 282 ? -16.760 -6.485 2.358 1.00 95.56 282 HIS A O 1
ATOM 2276 N N . PRO A 1 283 ? -17.026 -8.040 3.966 1.00 95.50 283 PRO A N 1
ATOM 2277 C CA . PRO A 1 283 ? -18.480 -8.069 3.858 1.00 95.50 283 PRO A CA 1
ATOM 2278 C C . PRO A 1 283 ? -19.102 -6.758 4.352 1.00 95.50 283 PRO A C 1
ATOM 2280 O O . PRO A 1 283 ? -18.674 -6.185 5.356 1.00 95.50 283 PRO A O 1
ATOM 2283 N N . LEU A 1 284 ? -20.131 -6.296 3.646 1.00 96.75 284 LEU A N 1
ATOM 2284 C CA . LEU A 1 284 ? -20.974 -5.174 4.047 1.00 96.75 284 LEU A CA 1
ATOM 2285 C C . LEU A 1 284 ? -22.313 -5.687 4.593 1.00 96.75 284 LEU A C 1
ATOM 2287 O O . LEU A 1 284 ? -22.728 -6.806 4.302 1.00 96.75 284 LEU A O 1
ATOM 2291 N N . GLU A 1 285 ? -23.019 -4.859 5.364 1.00 94.56 285 GLU A N 1
ATOM 2292 C CA . GLU A 1 285 ? -24.301 -5.237 5.990 1.00 94.56 285 GLU A CA 1
ATOM 2293 C C . GLU A 1 285 ? -25.424 -5.557 4.987 1.00 94.56 285 GLU A C 1
ATOM 2295 O O . GLU A 1 285 ? -26.417 -6.180 5.345 1.00 94.56 285 GLU A O 1
ATOM 2300 N N . ASN A 1 286 ? -25.285 -5.127 3.733 1.00 92.38 286 ASN A N 1
ATOM 2301 C CA . ASN A 1 286 ? -26.262 -5.341 2.664 1.00 92.38 286 ASN A CA 1
ATOM 2302 C C . ASN A 1 286 ? -25.962 -6.582 1.798 1.00 92.38 286 ASN A C 1
ATOM 2304 O O . ASN A 1 286 ? -26.362 -6.611 0.634 1.00 92.38 286 ASN A O 1
ATOM 2308 N N . ASP A 1 287 ? -25.196 -7.543 2.320 1.00 90.56 287 ASP A N 1
ATOM 2309 C CA . ASP A 1 287 ? -24.731 -8.760 1.633 1.00 90.56 287 ASP A CA 1
ATOM 2310 C C . ASP A 1 287 ? -23.838 -8.521 0.397 1.00 90.56 287 ASP A C 1
ATOM 2312 O O . ASP A 1 287 ? -23.462 -9.463 -0.305 1.00 90.56 287 ASP A O 1
ATOM 2316 N N . SER A 1 288 ? -23.454 -7.269 0.125 1.00 93.94 288 SER A N 1
ATOM 2317 C CA . SER A 1 288 ? -22.403 -6.948 -0.843 1.00 93.94 288 SER A CA 1
ATOM 2318 C C . SER A 1 288 ? -21.026 -6.941 -0.173 1.00 93.94 288 SER A C 1
ATOM 2320 O O . SER A 1 288 ? -20.896 -7.130 1.037 1.00 93.94 288 SER A O 1
ATOM 2322 N N . THR A 1 289 ? -19.968 -6.733 -0.954 1.00 94.06 289 THR A N 1
ATOM 2323 C CA . THR A 1 289 ? -18.601 -6.682 -0.431 1.00 94.06 289 THR A CA 1
ATOM 2324 C C . THR A 1 289 ? -17.910 -5.383 -0.811 1.00 94.06 289 THR A C 1
ATOM 2326 O O . THR A 1 289 ? -18.082 -4.875 -1.921 1.00 94.06 289 THR A O 1
ATOM 2329 N N . SER A 1 290 ? -17.058 -4.888 0.081 1.00 94.06 290 SER A N 1
ATOM 2330 C CA . SER A 1 290 ? -16.091 -3.844 -0.233 1.00 94.06 290 SER A CA 1
ATOM 2331 C C . SER A 1 290 ? -15.174 -4.296 -1.371 1.00 94.06 290 SER A C 1
ATOM 2333 O O . SER A 1 290 ? -14.821 -5.470 -1.479 1.00 94.06 290 SER A O 1
ATOM 2335 N N . TYR A 1 291 ? -14.718 -3.344 -2.184 1.00 93.88 291 TYR A N 1
ATOM 2336 C CA . TYR A 1 291 ? -13.626 -3.578 -3.132 1.00 93.88 291 TYR A CA 1
ATOM 2337 C C . TYR A 1 291 ? -12.250 -3.630 -2.439 1.00 93.88 291 TYR A C 1
ATOM 2339 O O . TYR A 1 291 ? -11.230 -3.757 -3.112 1.00 93.88 291 TYR A O 1
ATOM 2347 N N . PHE A 1 292 ? -12.215 -3.551 -1.102 1.00 96.81 292 PHE A N 1
ATOM 2348 C CA . PHE A 1 292 ? -11.041 -3.822 -0.279 1.00 96.81 292 PHE A CA 1
ATOM 2349 C C . PHE A 1 292 ? -11.167 -5.140 0.495 1.00 96.81 292 PHE A C 1
ATOM 2351 O O . PHE A 1 292 ? -12.216 -5.462 1.054 1.00 96.81 292 PHE A O 1
ATOM 2358 N N . ALA A 1 293 ? -10.047 -5.845 0.597 1.00 96.19 293 ALA A N 1
ATOM 2359 C CA . ALA A 1 293 ? -9.802 -6.999 1.443 1.00 96.19 293 ALA A CA 1
ATOM 2360 C C . ALA A 1 293 ? -8.762 -6.618 2.510 1.00 96.19 293 ALA A C 1
ATOM 2362 O O . ALA A 1 293 ? -7.558 -6.669 2.257 1.00 96.19 293 ALA A O 1
ATOM 2363 N N . ASN A 1 294 ? -9.222 -6.139 3.671 1.00 95.19 294 ASN A N 1
ATOM 2364 C CA . ASN A 1 294 ? -8.370 -5.704 4.789 1.00 95.19 294 ASN A CA 1
ATOM 2365 C C . ASN A 1 294 ? -7.226 -4.759 4.357 1.00 95.19 294 ASN A C 1
ATOM 2367 O O . ASN A 1 294 ? -6.061 -4.953 4.704 1.00 95.19 294 ASN A O 1
ATOM 2371 N N . GLY A 1 295 ? -7.570 -3.735 3.570 1.00 94.94 295 GLY A N 1
ATOM 2372 C CA . GLY A 1 295 ? -6.636 -2.713 3.079 1.00 94.94 295 GLY A CA 1
ATOM 2373 C C . GLY A 1 295 ? -5.985 -3.008 1.726 1.00 94.94 295 GLY A C 1
ATOM 2374 O O . GLY A 1 295 ? -5.278 -2.153 1.196 1.00 94.94 295 GLY A O 1
ATOM 2375 N N . TRP A 1 296 ? -6.233 -4.178 1.139 1.00 98.12 296 TRP A N 1
ATOM 2376 C CA . TRP A 1 296 ? -5.801 -4.518 -0.217 1.00 98.12 296 TRP A CA 1
ATOM 2377 C C . TRP A 1 296 ? -6.947 -4.299 -1.198 1.00 98.12 296 TRP A C 1
ATOM 2379 O O . TRP A 1 296 ? -8.033 -4.823 -0.976 1.00 98.12 296 TRP A O 1
ATOM 2389 N N . GLU A 1 297 ? -6.741 -3.561 -2.286 1.00 97.94 297 GLU A N 1
ATOM 2390 C CA . GLU A 1 297 ? -7.720 -3.528 -3.378 1.00 97.94 297 GLU A CA 1
ATOM 2391 C C . GLU A 1 297 ? -7.894 -4.944 -3.920 1.00 97.94 297 GLU A C 1
ATOM 2393 O O . GLU A 1 297 ? -6.900 -5.606 -4.216 1.00 97.94 297 GLU A O 1
ATOM 2398 N N . PHE A 1 298 ? -9.134 -5.403 -4.048 1.00 97.19 298 PHE A N 1
ATOM 2399 C CA . PHE A 1 298 ? -9.472 -6.765 -4.432 1.00 97.19 298 PHE A CA 1
ATOM 2400 C C . PHE A 1 298 ? -10.238 -6.798 -5.756 1.00 97.19 298 PHE A C 1
ATOM 2402 O O . PHE A 1 298 ? -11.061 -5.932 -6.052 1.00 97.19 298 PHE A O 1
ATOM 2409 N N . GLY A 1 299 ? -10.002 -7.842 -6.544 1.00 95.62 299 GLY A N 1
ATOM 2410 C CA . GLY A 1 299 ? -10.732 -8.108 -7.776 1.00 95.62 299 GLY A CA 1
ATOM 2411 C C . GLY A 1 299 ? -10.663 -9.576 -8.177 1.00 95.62 299 GLY A C 1
ATOM 2412 O O . GLY A 1 299 ? -9.873 -10.349 -7.640 1.00 95.62 299 GLY A O 1
ATOM 2413 N N . ASN A 1 300 ? -11.490 -9.946 -9.151 1.00 93.69 300 ASN A N 1
ATOM 2414 C CA . ASN A 1 300 ? -11.513 -11.277 -9.748 1.00 93.69 300 ASN A CA 1
ATOM 2415 C C . ASN A 1 300 ? -11.416 -11.151 -11.270 1.00 93.69 300 ASN A C 1
ATOM 2417 O O . ASN A 1 300 ? -12.005 -10.250 -11.864 1.00 93.69 300 ASN A O 1
ATOM 2421 N N . THR A 1 301 ? -10.687 -12.061 -11.912 1.00 87.44 301 THR A N 1
ATOM 2422 C CA . THR A 1 301 ? -10.614 -12.192 -13.374 1.00 87.44 301 THR A CA 1
ATOM 2423 C C . THR A 1 301 ? -10.687 -13.674 -13.732 1.00 87.44 301 THR A C 1
ATOM 2425 O O . THR A 1 301 ? -9.682 -14.384 -13.723 1.00 87.44 301 THR A O 1
ATOM 2428 N N . GLY A 1 302 ? -11.899 -14.160 -14.016 1.00 92.19 302 GLY A N 1
ATOM 2429 C CA . GLY A 1 302 ? -12.155 -15.597 -14.151 1.00 92.19 302 GLY A CA 1
ATOM 2430 C C . GLY A 1 302 ? -11.806 -16.340 -12.857 1.00 92.19 302 GLY A C 1
ATOM 2431 O O . GLY A 1 302 ? -12.176 -15.894 -11.775 1.00 92.19 302 GLY A O 1
ATOM 2432 N N . ASP A 1 303 ? -11.034 -17.421 -12.966 1.00 94.50 303 ASP A N 1
ATOM 2433 C CA . ASP A 1 303 ? -10.587 -18.235 -11.819 1.00 94.50 303 ASP A CA 1
ATOM 2434 C C . ASP A 1 303 ? -9.379 -17.643 -11.068 1.00 94.50 303 ASP A C 1
ATOM 2436 O O . ASP A 1 303 ? -8.719 -18.340 -10.293 1.00 94.50 303 ASP A O 1
ATOM 2440 N N . TRP A 1 304 ? -9.015 -16.395 -11.357 1.00 97.25 304 TRP A N 1
ATOM 2441 C CA . TRP A 1 304 ? -7.904 -15.697 -10.720 1.00 97.25 304 TRP A CA 1
ATOM 2442 C C . TRP A 1 304 ? -8.421 -14.599 -9.804 1.00 97.25 304 TRP A C 1
ATOM 2444 O O . TRP A 1 304 ? -9.328 -13.845 -10.163 1.00 97.25 304 TRP A O 1
ATOM 2454 N N . LYS A 1 305 ? -7.787 -14.477 -8.644 1.00 97.25 305 LYS A N 1
ATOM 2455 C CA . LYS A 1 305 ? -7.958 -13.360 -7.721 1.00 97.25 305 LYS A CA 1
ATOM 2456 C C . LYS A 1 305 ? -6.875 -12.323 -7.977 1.00 97.25 305 LYS A C 1
ATOM 2458 O O . LYS A 1 305 ? -5.775 -12.657 -8.417 1.00 97.25 305 LYS A O 1
ATOM 2463 N N . THR A 1 306 ? -7.173 -11.066 -7.685 1.00 97.62 306 THR A N 1
ATOM 2464 C CA . THR A 1 306 ? -6.205 -9.973 -7.752 1.00 97.62 306 THR A CA 1
ATOM 2465 C C . THR A 1 306 ? -6.220 -9.183 -6.462 1.00 97.62 306 THR A C 1
ATOM 2467 O O . THR A 1 306 ? -7.290 -8.754 -6.038 1.00 97.62 306 THR A O 1
ATOM 2470 N N . VAL A 1 307 ? -5.044 -8.941 -5.889 1.00 98.38 307 VAL A N 1
ATOM 2471 C CA . VAL A 1 307 ? -4.859 -8.001 -4.778 1.00 98.38 307 VAL A CA 1
ATOM 2472 C C . VAL A 1 307 ? -3.761 -6.994 -5.076 1.00 98.38 307 VAL A C 1
ATOM 2474 O O . VAL A 1 307 ? -2.846 -7.274 -5.849 1.00 98.38 307 VAL A O 1
ATOM 2477 N N . GLY A 1 308 ? -3.827 -5.813 -4.475 1.00 98.19 308 GLY A N 1
ATOM 2478 C CA . GLY A 1 308 ? -2.763 -4.818 -4.566 1.00 98.19 308 GLY A CA 1
ATOM 2479 C C . GLY A 1 308 ? -3.236 -3.442 -4.136 1.00 98.19 308 GLY A C 1
ATOM 2480 O O . GLY A 1 308 ? -4.116 -3.329 -3.287 1.00 98.19 308 GLY A O 1
ATOM 2481 N N . HIS A 1 309 ? -2.640 -2.400 -4.707 1.00 98.31 309 HIS A N 1
ATOM 2482 C CA . HIS A 1 309 ? -3.103 -1.028 -4.513 1.00 98.31 309 HIS A CA 1
ATOM 2483 C C . HIS A 1 309 ? -2.599 -0.124 -5.640 1.00 98.31 309 HIS A C 1
ATOM 2485 O O . HIS A 1 309 ? -1.510 -0.350 -6.182 1.00 98.31 309 HIS A O 1
ATOM 2491 N N . ASP A 1 310 ? -3.379 0.892 -5.997 1.00 96.75 310 ASP A N 1
ATOM 2492 C CA . ASP A 1 310 ? -2.916 1.992 -6.847 1.00 96.75 310 ASP A CA 1
ATOM 2493 C C . ASP A 1 310 ? -2.328 3.134 -6.019 1.00 96.75 310 ASP A C 1
ATOM 2495 O O . ASP A 1 310 ? -2.743 3.392 -4.892 1.00 96.75 310 ASP A O 1
ATOM 2499 N N . GLY A 1 311 ? -1.368 3.862 -6.576 1.00 95.62 311 GLY A N 1
ATOM 2500 C CA . GLY A 1 311 ? -0.743 5.007 -5.933 1.00 95.62 311 GLY A CA 1
ATOM 2501 C C . GLY A 1 311 ? -0.944 6.280 -6.741 1.00 95.62 311 GLY A C 1
ATOM 2502 O O . GLY A 1 311 ? -0.377 6.427 -7.818 1.00 95.62 311 GLY A O 1
ATOM 2503 N N . GLY A 1 312 ? -1.737 7.223 -6.221 1.00 89.50 312 GLY A N 1
ATOM 2504 C CA . GLY A 1 312 ? -1.832 8.583 -6.772 1.00 89.50 312 GLY A CA 1
ATOM 2505 C C . GLY A 1 312 ? -2.299 8.662 -8.231 1.00 89.50 312 GLY A C 1
ATOM 2506 O O . GLY A 1 312 ? -2.024 9.662 -8.881 1.00 89.50 312 GLY A O 1
ATOM 2507 N N . ALA A 1 313 ? -2.961 7.611 -8.734 1.00 87.94 313 ALA A N 1
ATOM 2508 C CA . ALA A 1 313 ? -3.283 7.388 -10.149 1.00 87.94 313 ALA A CA 1
ATOM 2509 C C . ALA A 1 313 ? -2.063 7.274 -11.093 1.00 87.94 313 ALA A C 1
ATOM 2511 O O . ALA A 1 313 ? -2.215 7.393 -12.307 1.00 87.94 313 ALA A O 1
ATOM 2512 N N . LEU A 1 314 ? -0.867 7.033 -10.548 1.00 93.50 314 LEU A N 1
ATOM 2513 C CA . LEU A 1 314 ? 0.406 7.040 -11.279 1.00 93.50 314 LEU A CA 1
ATOM 2514 C C . LEU A 1 314 ? 1.191 5.734 -11.158 1.00 93.50 314 LEU A C 1
ATOM 2516 O O . LEU A 1 314 ? 1.893 5.372 -12.095 1.00 93.50 314 LEU A O 1
ATOM 2520 N N . SER A 1 315 ? 1.071 5.034 -10.033 1.00 95.88 315 SER A N 1
ATOM 2521 C CA . SER A 1 315 ? 1.754 3.765 -9.782 1.00 95.88 315 SER A CA 1
ATOM 2522 C C . SER A 1 315 ? 0.761 2.660 -9.448 1.00 95.88 315 SER A C 1
ATOM 2524 O O . SER A 1 315 ? -0.368 2.914 -9.014 1.00 95.88 315 SER A O 1
ATOM 2526 N N . ARG A 1 316 ? 1.169 1.409 -9.659 1.00 97.31 316 ARG A N 1
ATOM 2527 C CA . ARG A 1 316 ? 0.332 0.241 -9.394 1.00 97.31 316 ARG A CA 1
ATOM 2528 C C . ARG A 1 316 ? 1.174 -0.972 -9.032 1.00 97.31 316 ARG A C 1
ATOM 2530 O O . ARG A 1 316 ? 2.084 -1.360 -9.757 1.00 97.31 316 ARG A O 1
ATOM 2537 N N . VAL A 1 317 ? 0.768 -1.666 -7.973 1.00 98.56 317 VAL A N 1
ATOM 2538 C CA . VAL A 1 317 ? 1.200 -3.048 -7.729 1.00 98.56 317 VAL A CA 1
ATOM 2539 C C . VAL A 1 317 ? 0.010 -3.988 -7.732 1.00 98.56 317 VAL A C 1
ATOM 2541 O O . VAL A 1 317 ? -1.062 -3.641 -7.229 1.00 98.56 317 VAL A O 1
ATOM 2544 N N . ARG A 1 318 ? 0.186 -5.176 -8.310 1.00 98.12 318 ARG A N 1
ATOM 2545 C CA . ARG A 1 318 ? -0.816 -6.247 -8.291 1.00 98.12 318 ARG A CA 1
ATOM 2546 C C . ARG A 1 318 ? -0.154 -7.605 -8.110 1.00 98.12 318 ARG A C 1
ATOM 2548 O O . ARG A 1 318 ? 0.881 -7.882 -8.708 1.00 98.12 318 ARG A O 1
ATOM 2555 N N . ILE A 1 319 ? -0.810 -8.455 -7.337 1.00 98.38 319 ILE A N 1
ATOM 2556 C CA . ILE A 1 319 ? -0.609 -9.897 -7.297 1.00 98.38 319 ILE A CA 1
ATOM 2557 C C . ILE A 1 319 ? -1.855 -10.506 -7.926 1.00 98.38 319 ILE A C 1
ATOM 2559 O O . ILE A 1 319 ? -2.963 -10.280 -7.443 1.00 98.38 319 ILE A O 1
ATOM 2563 N N . VAL A 1 320 ? -1.681 -11.254 -9.009 1.00 98.00 320 VAL A N 1
ATOM 2564 C CA . VAL A 1 320 ? -2.750 -12.025 -9.656 1.00 98.00 320 VAL A CA 1
ATOM 2565 C C . VAL A 1 320 ? -2.489 -13.486 -9.338 1.00 98.00 320 VAL A C 1
ATOM 2567 O O . VAL A 1 320 ? -1.432 -13.976 -9.704 1.00 98.00 320 VAL A O 1
ATOM 2570 N N . PHE A 1 321 ? -3.385 -14.181 -8.647 1.00 97.88 321 PHE A N 1
ATOM 2571 C CA . PHE A 1 321 ? -3.094 -15.504 -8.089 1.00 97.88 321 PHE A CA 1
ATOM 2572 C C . PHE A 1 321 ? -4.278 -16.465 -8.191 1.00 97.88 321 PHE A C 1
ATOM 2574 O O . PHE A 1 321 ? -5.444 -16.056 -8.196 1.00 97.88 321 PHE A O 1
ATOM 2581 N N . LYS A 1 322 ? -3.976 -17.761 -8.279 1.00 97.12 322 LYS A N 1
ATOM 2582 C CA . LYS A 1 322 ? -4.965 -18.822 -8.082 1.00 97.12 322 LYS A CA 1
ATOM 2583 C C . LYS A 1 322 ? -5.359 -18.894 -6.605 1.00 97.12 322 LYS A C 1
ATOM 2585 O O . LYS A 1 322 ? -4.487 -18.705 -5.762 1.00 97.12 322 LYS A O 1
ATOM 2590 N N . PRO A 1 323 ? -6.628 -19.187 -6.259 1.00 93.94 323 PRO A N 1
ATOM 2591 C CA . PRO A 1 323 ? -7.080 -19.214 -4.864 1.00 93.94 323 PRO A CA 1
ATOM 2592 C C . PRO A 1 323 ? -6.277 -20.128 -3.926 1.00 93.94 323 PRO A C 1
ATOM 2594 O O . PRO A 1 323 ? -6.249 -19.876 -2.728 1.00 93.94 323 PRO A O 1
ATOM 2597 N N . ASP A 1 324 ? -5.631 -21.166 -4.457 1.00 94.50 324 ASP A N 1
ATOM 2598 C CA . ASP A 1 324 ? -4.772 -22.108 -3.728 1.00 94.50 324 ASP A CA 1
ATOM 2599 C C . ASP A 1 324 ? -3.280 -21.716 -3.725 1.00 94.50 324 ASP A C 1
ATOM 2601 O O . ASP A 1 324 ? -2.439 -22.473 -3.242 1.00 94.50 324 ASP A O 1
ATOM 2605 N N . PHE A 1 325 ? -2.941 -20.544 -4.272 1.00 95.81 325 PHE A N 1
ATOM 2606 C CA . PHE A 1 325 ? -1.578 -20.036 -4.450 1.00 95.81 325 PHE A CA 1
ATOM 2607 C C . PHE A 1 325 ? -0.666 -20.930 -5.314 1.00 95.81 325 PHE A C 1
ATOM 2609 O O . PHE A 1 325 ? 0.552 -20.748 -5.299 1.00 95.81 325 PHE A O 1
ATOM 2616 N N . SER A 1 326 ? -1.227 -21.874 -6.083 1.00 96.00 326 SER A N 1
ATOM 2617 C CA . SER A 1 326 ? -0.457 -22.767 -6.968 1.00 96.00 326 SER A CA 1
ATOM 2618 C C . SER A 1 326 ? 0.228 -22.021 -8.115 1.00 96.00 326 SER A C 1
ATOM 2620 O O . SER A 1 326 ? 1.290 -22.429 -8.587 1.00 96.00 326 SER A O 1
ATOM 2622 N N . ASP A 1 327 ? -0.362 -20.906 -8.541 1.00 97.50 327 ASP A N 1
ATOM 2623 C CA . ASP A 1 327 ? 0.147 -20.071 -9.616 1.00 97.50 327 ASP A CA 1
ATOM 2624 C C . ASP A 1 327 ? -0.149 -18.589 -9.354 1.00 97.50 327 ASP A C 1
ATOM 2626 O O . ASP A 1 327 ? -1.198 -18.245 -8.796 1.00 97.50 327 ASP A O 1
ATOM 2630 N N . TYR A 1 328 ? 0.781 -17.707 -9.729 1.00 98.00 328 TYR A N 1
ATOM 2631 C CA . TYR A 1 328 ? 0.647 -16.269 -9.526 1.00 98.00 328 TYR A CA 1
ATOM 2632 C C . TYR A 1 328 ? 1.559 -15.419 -10.418 1.00 98.00 328 TYR A C 1
ATOM 2634 O O . TYR A 1 328 ? 2.643 -15.829 -10.820 1.00 98.00 328 TYR A O 1
ATOM 2642 N N . TYR A 1 329 ? 1.139 -14.182 -10.668 1.00 98.06 329 TYR A N 1
ATOM 2643 C CA . TYR A 1 329 ? 1.908 -13.135 -11.328 1.00 98.06 329 TYR A CA 1
ATOM 2644 C C . TYR A 1 329 ? 2.072 -11.942 -10.392 1.00 98.06 329 TYR A C 1
ATOM 2646 O O . TYR A 1 329 ? 1.130 -11.554 -9.699 1.00 98.06 329 TYR A O 1
ATOM 2654 N N . LEU A 1 330 ? 3.254 -11.331 -10.416 1.00 98.56 330 LEU A N 1
ATOM 2655 C CA . LEU A 1 330 ? 3.580 -10.129 -9.650 1.00 98.56 330 LEU A CA 1
ATOM 2656 C C . LEU A 1 330 ? 3.822 -8.979 -10.619 1.00 98.56 330 LEU A C 1
ATOM 2658 O O . LEU A 1 330 ? 4.643 -9.105 -11.526 1.00 98.56 330 LEU A O 1
ATOM 2662 N N . LEU A 1 331 ? 3.116 -7.870 -10.432 1.00 98.25 331 LEU A N 1
ATOM 2663 C CA . LEU A 1 331 ? 3.205 -6.686 -11.276 1.00 98.25 331 LEU A CA 1
ATOM 2664 C C . LEU A 1 331 ? 3.609 -5.486 -10.419 1.00 98.25 331 LEU A C 1
ATOM 2666 O O . LEU A 1 331 ? 2.986 -5.213 -9.393 1.00 98.25 331 LEU A O 1
ATOM 2670 N N . SER A 1 332 ? 4.630 -4.757 -10.858 1.00 98.25 332 SER A N 1
ATOM 2671 C CA . SER A 1 332 ? 5.057 -3.470 -10.298 1.00 98.25 332 SER A CA 1
ATOM 2672 C C . SER A 1 332 ? 5.202 -2.470 -11.443 1.00 98.25 332 SER A C 1
ATOM 2674 O O . SER A 1 332 ? 5.981 -2.722 -12.364 1.00 98.25 332 SER A O 1
ATOM 2676 N N . ILE A 1 333 ? 4.399 -1.404 -11.422 1.00 92.62 333 ILE A N 1
ATOM 2677 C CA . ILE A 1 333 ? 4.187 -0.444 -12.519 1.00 92.62 333 ILE A CA 1
ATOM 2678 C C . ILE A 1 333 ? 4.280 0.985 -11.987 1.00 92.62 333 ILE A C 1
ATOM 2680 O O . ILE A 1 333 ? 3.678 1.245 -10.914 1.00 92.62 333 ILE A O 1
#

Organism: Pseudoalteromonas piscicida (NCBI:txid43662)

Solvent-accessible surface area (backbone atoms only — not comparable to full-atom values): 18556 Å² total; per-residue (Å²): 134,91,80,91,80,84,84,82,88,82,81,81,84,81,77,82,71,87,72,84,49,70,72,55,54,39,51,52,52,53,50,51,54,56,47,48,40,61,77,65,65,50,58,55,52,43,40,29,36,25,51,63,91,46,80,58,46,74,53,42,48,42,25,38,35,92,95,39,89,54,66,47,48,54,78,44,28,30,71,32,22,38,38,28,30,54,58,48,38,48,53,52,48,36,36,31,76,72,71,75,43,64,49,80,42,29,45,39,82,75,39,84,81,59,32,76,92,50,46,75,42,26,37,43,26,34,44,24,24,10,45,25,67,60,64,61,60,46,78,56,93,90,37,78,46,66,64,95,42,71,68,51,38,38,60,66,52,48,82,53,70,61,79,43,64,61,33,63,54,67,54,93,46,67,41,33,38,51,54,54,42,53,45,52,26,62,76,66,76,38,58,63,71,59,46,48,36,67,72,47,34,58,80,67,62,29,88,55,53,46,62,41,69,80,74,43,68,90,48,82,55,39,64,49,67,42,87,29,99,87,70,60,56,37,73,64,75,84,70,78,60,79,87,48,41,46,39,41,33,24,32,28,22,38,60,46,50,44,47,54,56,48,33,45,77,73,31,74,65,42,48,61,66,57,50,60,67,42,68,40,58,35,71,28,79,80,80,47,61,32,61,16,12,54,48,27,39,46,49,72,61,86,84,27,40,34,38,34,36,60,7,84,92,75,30,38,39,39,40,39,28,34,90,85,65,84,45,40,34,39,41,19,61

Secondary structure (DSSP, 8-state):
---------------------HHHHHHHHHHHHHHHHHHTT-SEEEEEEEETTEEEEEEEEEBSSTT---B--TT-BEE-GGGHHHHHHHHHHHHHHTTS--TTSBGGGT-TTS-GGGTT-BHHHHHTT-S-PPPS-EEETTEEE--SSHHHHHHHHTTSPPSS-TTS-----THHHHHHHHHHHHHH-S-HHHHHIIIIITTTT-TT-EESGGGGTTS-BPPPEEEETTTEEEE------GGGTTTS-EEE-HHHHHHHHHHHHTTSSS-HHHHHHHSSPPBPTTS-B-SEETTEEEEEETTEEEEEEEETTTEEEEEEE-TTSSSEEEEE-

Radius of gyration: 23.81 Å; Cα contacts (8 Å, |Δi|>4): 605; chains: 1; bounding box: 46×92×77 Å

Sequence (333 aa):
MVRTLVILVAYLLLIAGCSYTETDLHTRLKQQFIDNFKRHEIPAQAVLVKHQQTLLFANAKGSYAVDNAANIQLSSVFPIFSITKLFTNTLIMQLHEEGKIDITKPASHYLTNLPHSWHKIPISAFLSHTSGVPEYFEMKQEQLVVPQSVEQVFTLLASEPLLFPPNTQTRYTQTNYLVVGALLETVTKTDYQQLVHQRIIEPLNLTHTRFGREEVNNQKTVAAYLPNSQSGYLQNNIQFPRYAIVHSDAYSNVQDLSRFLSALMEGELVSRSVLSDWWQPHPLENDSTSYFANGWEFGNTGDWKTVGHDGGALSRVRIVFKPDFSDYYLLSI

Foldseek 3Di:
DDDDDDDDDDDDDPPPDPDDDLVNVLVVVVVVVVCCCVVLVDQKDWKWKDWQNHTSDTDIAHALENPDPHGDGLFAKEFQFQLLQVLLLLLQLLCVLVVLDDQQAQLCVQPVLAQPLRRRAGLLLLQLQQSQFDAQWDQDPNAIDHDPDLSVSRVVSSPPDRNDHGQADHDDHLNSQLSSLVSSCSSVVDHPQVSSCVQPCVVLVQVFKHFAPVVCVPPSHRFDWDQDPPPRTDTNPHDDPSSSSNGTGMMHGQVSQQSSVSCVLVCVSHHVVSVLQQQDFDHGPVRDGRCDRSNWRWDDDVQWIKTGDHRPVGWTWIWIAHSVSPIIMTMTD

pLDDT: mean 91.39, std 13.94, range [32.34, 98.88]

Nearest PDB structures (foldseek):
  4gdn-assembly2_B  TM=8.129E-01  e=1.118E-18  Staphylococcus aureus subsp. aureus N315
  3tg9-a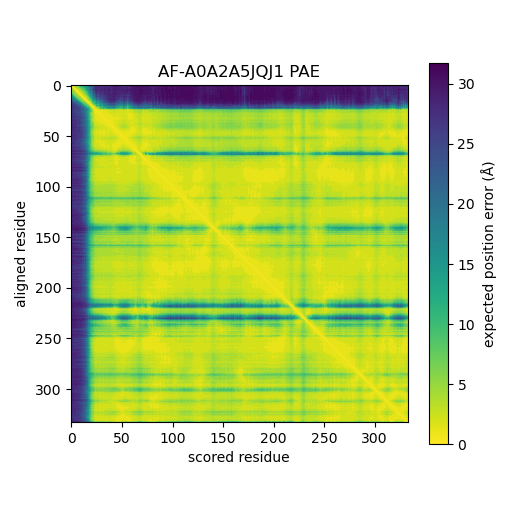ssembly1_A  TM=7.977E-01  e=2.764E-17  Halalkalibacterium halodurans C-125
  8j5v-assembly1_A  TM=7.737E-01  e=1.582E-16  Pseudomonas putida
  5gkv-assembly1_A  TM=7.912E-01  e=2.966E-14  Caulobacter vibrioides CB15
  7y3z-assembly4_C  TM=7.520E-01  e=2.239E-14  Acinetobacter

InterPro domains:
  IPR001466 Beta-lactamase-related [PF00144] (34-315)
  IPR012338 Beta-lactamase/transpeptidase-like [G3DSA:3.40.710.10] (28-328)
  IPR012338 Beta-lactamase/transpeptidase-like [SSF56601] (25-325)
  IPR050491 Beta-lactamase AmpC-like [PTHR46825] (32-312)

Mean predicted aligned error: 6.41 Å